Protein AF-A0A3D5MNU3-F1 (afdb_monomer_lite)

Structure (mmCIF, N/CA/C/O backbone):
data_AF-A0A3D5MNU3-F1
#
_entry.id   AF-A0A3D5MNU3-F1
#
loop_
_atom_site.group_PDB
_atom_site.id
_atom_site.type_symbol
_atom_site.label_atom_id
_atom_site.label_alt_id
_atom_site.label_comp_id
_atom_site.label_asym_id
_atom_site.label_entity_id
_atom_site.label_seq_id
_atom_site.pdbx_PDB_ins_code
_atom_site.Cartn_x
_atom_site.Cartn_y
_atom_site.Cartn_z
_atom_site.occupancy
_atom_site.B_iso_or_equiv
_atom_site.auth_seq_id
_atom_site.auth_comp_id
_atom_site.auth_asym_id
_atom_site.auth_atom_id
_atom_site.pdbx_PDB_model_num
ATOM 1 N N . MET A 1 1 ? 41.380 -30.446 -50.053 1.00 57.78 1 MET A N 1
ATOM 2 C CA . MET A 1 1 ? 40.205 -31.037 -49.363 1.00 57.78 1 MET A CA 1
ATOM 3 C C . MET A 1 1 ? 40.302 -31.024 -47.829 1.00 57.78 1 MET A C 1
ATOM 5 O O . MET A 1 1 ? 39.267 -30.912 -47.185 1.00 57.78 1 MET A O 1
ATOM 9 N N . HIS A 1 2 ? 41.496 -31.088 -47.217 1.00 60.62 2 HIS A N 1
ATOM 10 C CA . HIS A 1 2 ? 41.633 -31.048 -45.749 1.00 60.62 2 HIS A CA 1
ATOM 11 C C . HIS A 1 2 ? 41.324 -29.673 -45.129 1.00 60.62 2 HIS A C 1
ATOM 13 O O . HIS A 1 2 ? 40.562 -29.611 -44.173 1.00 60.62 2 HIS A O 1
ATOM 19 N N . ILE A 1 3 ? 41.819 -28.586 -45.735 1.00 61.69 3 ILE A N 1
ATOM 20 C CA . ILE A 1 3 ? 41.654 -27.196 -45.260 1.00 61.69 3 ILE A CA 1
ATOM 21 C C . ILE A 1 3 ? 40.173 -26.788 -45.146 1.00 61.69 3 ILE A C 1
ATOM 23 O O . ILE A 1 3 ? 39.776 -26.167 -44.166 1.00 61.69 3 ILE A O 1
ATOM 27 N N . LEU A 1 4 ? 39.332 -27.210 -46.098 1.00 61.66 4 LEU A N 1
ATOM 28 C CA . LEU A 1 4 ? 37.898 -26.893 -46.114 1.00 61.66 4 LEU A CA 1
ATOM 29 C C . LEU A 1 4 ? 37.134 -27.554 -44.947 1.00 61.66 4 LEU A C 1
ATOM 31 O O . LEU A 1 4 ? 36.217 -26.960 -44.387 1.00 61.66 4 LEU A O 1
ATOM 35 N N . LYS A 1 5 ? 37.543 -28.765 -44.533 1.00 66.81 5 LYS A N 1
ATOM 36 C CA . LYS A 1 5 ? 36.956 -29.473 -43.379 1.00 66.81 5 LYS A CA 1
ATOM 37 C C . LYS A 1 5 ? 37.357 -28.825 -42.051 1.00 66.81 5 LYS A C 1
ATOM 39 O O . LYS A 1 5 ? 36.547 -28.784 -41.129 1.00 66.81 5 LYS A O 1
ATOM 44 N N . THR A 1 6 ? 38.585 -28.321 -41.946 1.00 69.81 6 THR A N 1
ATOM 45 C CA . THR A 1 6 ? 39.067 -27.610 -40.753 1.00 69.81 6 THR A CA 1
ATOM 46 C C . THR A 1 6 ? 38.391 -26.249 -40.611 1.00 69.81 6 THR A C 1
ATOM 48 O O . THR A 1 6 ? 37.954 -25.906 -39.517 1.00 69.81 6 THR A O 1
ATOM 51 N N . LEU A 1 7 ? 38.215 -25.524 -41.723 1.00 71.75 7 LEU A N 1
ATOM 52 C CA . LEU A 1 7 ? 37.491 -24.251 -41.760 1.00 71.75 7 LEU A CA 1
ATOM 53 C C . LEU A 1 7 ? 36.018 -24.424 -41.351 1.00 71.75 7 LEU A C 1
ATOM 55 O O . LEU A 1 7 ? 35.508 -23.642 -40.557 1.00 71.75 7 LEU A O 1
ATOM 59 N N . GLY A 1 8 ? 35.361 -25.495 -41.815 1.00 72.62 8 GLY A N 1
ATOM 60 C CA . GLY A 1 8 ? 33.988 -25.828 -41.419 1.00 72.62 8 GLY A CA 1
ATOM 61 C C . GLY A 1 8 ? 33.841 -26.141 -39.925 1.00 72.62 8 GLY A C 1
ATOM 62 O O . GLY A 1 8 ? 32.912 -25.656 -39.288 1.00 72.62 8 GLY A O 1
ATOM 63 N N . LYS A 1 9 ? 34.781 -26.889 -39.329 1.00 77.62 9 LYS A N 1
ATOM 64 C CA . LYS A 1 9 ? 34.783 -27.155 -37.876 1.00 77.62 9 LYS A CA 1
ATOM 65 C C . LYS A 1 9 ? 35.016 -25.888 -37.052 1.00 77.62 9 LYS A C 1
ATOM 67 O O . LYS A 1 9 ? 34.385 -25.719 -36.014 1.00 77.62 9 LYS A O 1
ATOM 72 N N . LEU A 1 10 ? 35.896 -25.004 -37.521 1.00 80.81 10 LEU A N 1
ATOM 73 C CA . LEU A 1 10 ? 36.182 -23.734 -36.858 1.00 80.81 10 LEU A CA 1
ATOM 74 C C . LEU A 1 10 ? 34.972 -22.791 -36.928 1.00 80.81 10 LEU A C 1
ATOM 76 O O . LEU A 1 10 ? 34.603 -22.206 -35.916 1.00 80.81 10 LEU A O 1
ATOM 80 N N . LEU A 1 11 ? 34.290 -22.733 -38.077 1.00 84.94 11 LEU A N 1
ATOM 81 C CA . LEU A 1 11 ? 33.048 -21.976 -38.245 1.00 84.94 11 LEU A CA 1
ATOM 82 C C . LEU A 1 11 ? 31.933 -22.486 -37.319 1.00 84.94 11 LEU A C 1
ATOM 84 O O . LEU A 1 11 ? 31.294 -21.688 -36.640 1.00 84.94 11 LEU A O 1
ATOM 88 N N . VAL A 1 12 ? 31.732 -23.806 -37.234 1.00 84.94 12 VAL A N 1
ATOM 89 C CA . VAL A 1 12 ? 30.750 -24.409 -36.313 1.00 84.94 12 VAL A CA 1
ATOM 90 C C . VAL A 1 12 ? 31.099 -24.105 -34.853 1.00 84.94 12 VAL A C 1
ATOM 92 O O . VAL A 1 12 ? 30.208 -23.769 -34.078 1.00 84.94 12 VAL A O 1
ATOM 95 N N . GLY A 1 13 ? 32.382 -24.161 -34.481 1.00 85.88 13 GLY A N 1
ATOM 96 C CA . GLY A 1 13 ? 32.844 -23.799 -33.138 1.00 85.88 13 GLY A CA 1
ATOM 97 C C . GLY A 1 13 ? 32.583 -22.331 -32.786 1.00 85.88 13 GLY A C 1
ATOM 98 O O . GLY A 1 13 ? 32.102 -22.043 -31.693 1.00 85.88 13 GLY A O 1
ATOM 99 N N . VAL A 1 14 ? 32.828 -21.410 -33.724 1.00 89.19 14 VAL A N 1
ATOM 100 C CA . VAL A 1 14 ? 32.538 -19.975 -33.548 1.00 89.19 14 VAL A CA 1
ATOM 101 C C . VAL A 1 14 ? 31.035 -19.729 -33.412 1.00 89.19 14 VAL A C 1
ATOM 103 O O . VAL A 1 14 ? 30.620 -19.014 -32.504 1.00 89.19 14 VAL A O 1
ATOM 106 N N . ILE A 1 15 ? 30.210 -20.352 -34.260 1.00 90.38 15 ILE A N 1
ATOM 107 C CA . ILE A 1 15 ? 28.746 -20.234 -34.178 1.00 90.38 15 ILE A CA 1
ATOM 108 C C . ILE A 1 15 ? 28.240 -20.773 -32.835 1.00 90.38 15 ILE A C 1
ATOM 110 O O . ILE A 1 15 ? 27.453 -20.104 -32.172 1.00 90.38 15 ILE A O 1
ATOM 114 N N . ALA A 1 16 ? 28.719 -21.940 -32.395 1.00 88.69 16 ALA A N 1
ATOM 115 C CA . ALA A 1 16 ? 28.330 -22.522 -31.111 1.00 88.69 16 ALA A CA 1
ATOM 116 C C . ALA A 1 16 ? 28.713 -21.617 -29.927 1.00 88.69 16 ALA A C 1
ATOM 118 O O . ALA A 1 16 ? 27.895 -21.391 -29.037 1.00 88.69 16 ALA A O 1
ATOM 119 N N . ALA A 1 17 ? 29.923 -21.048 -29.939 1.00 89.88 17 ALA A N 1
ATOM 120 C CA . ALA A 1 17 ? 30.360 -20.097 -28.919 1.00 89.88 17 ALA A CA 1
ATOM 121 C C . ALA A 1 17 ? 29.490 -18.829 -28.903 1.00 89.88 17 ALA A C 1
ATOM 123 O O . ALA A 1 17 ? 29.121 -18.345 -27.833 1.00 89.88 17 ALA A O 1
ATOM 124 N N . LEU A 1 18 ? 29.108 -18.322 -30.080 1.00 92.62 18 LEU A N 1
ATOM 125 C CA . LEU A 1 18 ? 28.256 -17.143 -30.204 1.00 92.62 18 LEU A CA 1
ATOM 126 C C . LEU A 1 18 ? 26.838 -17.413 -29.683 1.00 92.62 18 LEU A C 1
ATOM 128 O O . LEU A 1 18 ? 26.310 -16.619 -28.910 1.00 92.62 18 LEU A O 1
ATOM 132 N N . VAL A 1 19 ? 26.252 -18.564 -30.023 1.00 92.00 19 VAL A N 1
ATOM 133 C CA . VAL A 1 19 ? 24.940 -18.990 -29.508 1.00 92.00 19 VAL A CA 1
ATOM 134 C C . VAL A 1 19 ? 24.960 -19.126 -27.983 1.00 92.00 19 VAL A C 1
ATOM 136 O O . VAL A 1 19 ? 24.037 -18.651 -27.318 1.00 92.00 19 VAL A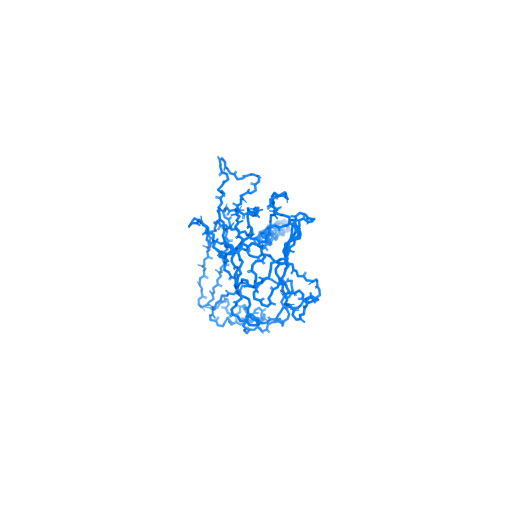 O 1
ATOM 139 N N . LEU A 1 20 ? 26.013 -19.717 -27.410 1.00 91.94 20 LEU A N 1
ATOM 140 C CA . LEU A 1 20 ? 26.169 -19.830 -25.956 1.00 91.94 20 LEU A CA 1
ATOM 141 C C . LEU A 1 20 ? 26.280 -18.458 -25.281 1.00 91.94 20 LEU A C 1
ATOM 143 O O . LEU A 1 20 ? 25.615 -18.226 -24.273 1.00 91.94 20 LEU A O 1
ATOM 147 N N . ALA A 1 21 ? 27.064 -17.538 -25.847 1.00 90.75 21 ALA A N 1
ATOM 148 C CA . ALA A 1 21 ? 27.219 -16.188 -25.311 1.00 90.75 21 ALA A CA 1
ATOM 149 C C . ALA A 1 21 ? 25.899 -15.396 -25.346 1.00 90.75 21 ALA A C 1
ATOM 151 O O . ALA A 1 21 ? 25.515 -14.794 -24.343 1.00 90.75 21 ALA A O 1
ATOM 152 N N . VAL A 1 22 ? 25.169 -15.446 -26.466 1.00 90.81 22 VAL A N 1
ATOM 153 C CA . VAL A 1 22 ? 23.846 -14.810 -26.603 1.00 90.81 22 VAL A CA 1
ATOM 154 C C . VAL A 1 22 ? 22.850 -15.408 -25.607 1.00 90.81 22 VAL A C 1
ATOM 156 O O . VAL A 1 22 ? 22.123 -14.667 -24.947 1.00 90.81 22 VAL A O 1
ATOM 159 N N . SER A 1 23 ? 22.849 -16.733 -25.447 1.00 88.38 23 SER A N 1
ATOM 160 C CA . SER A 1 23 ? 21.966 -17.426 -24.500 1.00 88.38 23 SER A CA 1
ATOM 161 C C . SER A 1 23 ? 22.273 -17.041 -23.051 1.00 88.38 23 SER A C 1
ATOM 163 O O . SER A 1 23 ? 21.359 -16.729 -22.293 1.00 88.38 23 SER A O 1
ATOM 165 N N . ALA A 1 24 ? 23.553 -16.992 -22.670 1.00 89.44 24 ALA A N 1
ATOM 166 C CA . ALA A 1 24 ? 23.973 -16.564 -21.337 1.00 89.44 24 ALA A CA 1
ATOM 167 C C . ALA A 1 24 ? 23.558 -15.113 -21.048 1.00 89.44 24 ALA A C 1
ATOM 169 O O . ALA A 1 24 ? 23.044 -14.819 -19.969 1.00 89.44 24 ALA A O 1
ATOM 170 N N . LEU A 1 25 ? 23.712 -14.217 -22.028 1.00 88.06 25 LEU A N 1
ATOM 171 C CA . LEU A 1 25 ? 23.283 -12.825 -21.907 1.00 88.06 25 LEU A CA 1
ATOM 172 C C . LEU A 1 25 ? 21.757 -12.708 -21.763 1.00 88.06 25 LEU A C 1
ATOM 174 O O . LEU A 1 25 ? 21.274 -11.920 -20.950 1.00 88.06 25 LEU A O 1
ATOM 178 N N . ALA A 1 26 ? 20.997 -13.509 -22.514 1.00 83.62 26 ALA A N 1
ATOM 179 C CA . ALA A 1 26 ? 19.540 -13.555 -22.421 1.00 83.62 26 ALA A CA 1
ATOM 180 C C . ALA A 1 26 ? 19.071 -14.050 -21.042 1.00 83.62 26 ALA A C 1
ATOM 182 O O . ALA A 1 26 ? 18.193 -13.432 -20.443 1.00 83.62 26 ALA A O 1
ATOM 183 N N . VAL A 1 27 ? 19.696 -15.103 -20.502 1.00 86.12 27 VAL A N 1
ATOM 184 C CA . VAL A 1 27 ? 19.413 -15.616 -19.149 1.00 86.12 27 VAL A CA 1
ATOM 185 C C . VAL A 1 27 ? 19.757 -14.578 -18.081 1.00 86.12 27 VAL A C 1
ATOM 187 O O . VAL A 1 27 ? 18.956 -14.345 -17.179 1.00 86.12 27 VAL A O 1
ATOM 190 N N . ALA A 1 28 ? 20.909 -13.911 -18.193 1.00 82.88 28 ALA A N 1
ATOM 191 C CA . ALA A 1 28 ? 21.300 -12.854 -17.263 1.00 82.88 28 ALA A CA 1
ATOM 192 C C . ALA A 1 28 ? 20.300 -11.688 -17.282 1.00 82.88 28 ALA A C 1
ATOM 194 O O . ALA A 1 28 ? 19.880 -11.212 -16.228 1.00 82.88 28 ALA A O 1
ATOM 195 N N . ARG A 1 29 ? 19.862 -11.264 -18.474 1.00 80.56 29 ARG A N 1
ATOM 196 C CA . ARG A 1 29 ? 18.853 -10.212 -18.634 1.00 80.56 29 ARG A CA 1
ATOM 197 C C . ARG A 1 29 ? 17.499 -10.621 -18.058 1.00 80.56 29 ARG A C 1
ATOM 199 O O . ARG A 1 29 ? 16.897 -9.834 -17.340 1.00 80.56 29 ARG A O 1
ATOM 206 N N . TRP A 1 30 ? 17.058 -11.852 -18.309 1.00 80.81 30 TRP A N 1
ATOM 207 C CA . TRP A 1 30 ? 15.833 -12.392 -17.720 1.00 80.81 30 TRP A CA 1
ATOM 208 C C . TRP A 1 30 ? 15.902 -12.426 -16.187 1.00 80.81 30 TRP A C 1
ATOM 210 O O . TRP A 1 30 ? 14.959 -12.010 -15.518 1.00 80.81 30 TRP A O 1
ATOM 220 N N . GLY A 1 31 ? 17.041 -12.837 -15.620 1.00 77.44 31 GLY A N 1
ATOM 221 C CA . GLY A 1 31 ? 17.270 -12.809 -14.174 1.00 77.44 31 GLY A CA 1
ATOM 222 C C . GLY A 1 31 ? 17.233 -11.395 -13.587 1.00 77.44 31 GLY A C 1
ATOM 223 O O . GLY A 1 31 ? 16.632 -11.184 -12.535 1.00 77.44 31 GLY A O 1
ATOM 224 N N . LEU A 1 32 ? 17.817 -10.414 -14.281 1.00 77.12 32 LEU A N 1
ATOM 225 C CA . LEU A 1 32 ? 17.754 -9.003 -13.886 1.00 77.12 32 LEU A CA 1
ATOM 226 C C . LEU A 1 32 ? 16.323 -8.454 -13.937 1.00 77.12 32 LEU A C 1
ATOM 228 O O . LEU A 1 32 ? 15.916 -7.758 -13.010 1.00 77.12 32 LEU A O 1
ATOM 232 N N . ASP A 1 33 ? 15.550 -8.796 -14.968 1.00 74.94 33 ASP A N 1
ATOM 233 C CA . ASP A 1 33 ? 14.151 -8.375 -15.092 1.00 74.94 33 ASP A CA 1
ATOM 234 C C . ASP A 1 33 ? 13.281 -8.986 -13.982 1.00 74.94 33 ASP A C 1
ATOM 236 O O . ASP A 1 33 ? 12.452 -8.292 -13.392 1.00 74.94 33 ASP A O 1
ATOM 240 N N . LEU A 1 34 ? 13.492 -10.263 -13.639 1.00 74.62 34 LEU A N 1
ATOM 241 C CA . LEU A 1 34 ? 12.825 -10.894 -12.496 1.00 74.62 34 LEU A CA 1
ATOM 242 C C . LEU A 1 34 ? 13.202 -10.223 -11.176 1.00 74.62 34 LEU A C 1
ATOM 244 O O . LEU A 1 34 ? 12.334 -9.955 -10.347 1.00 74.62 34 LEU A O 1
ATOM 248 N N . TYR A 1 35 ? 14.485 -9.919 -10.991 1.00 72.44 35 TYR A N 1
ATOM 249 C CA . TYR A 1 35 ? 14.964 -9.230 -9.800 1.00 72.44 35 TYR A CA 1
ATOM 250 C C . TYR A 1 35 ? 14.378 -7.818 -9.682 1.00 72.44 35 TYR A C 1
ATOM 252 O O . TYR A 1 35 ? 13.977 -7.414 -8.594 1.00 72.44 35 TYR A O 1
ATOM 260 N N . ALA A 1 36 ? 14.274 -7.082 -10.790 1.00 71.38 36 ALA A N 1
ATOM 261 C CA . ALA A 1 36 ? 13.667 -5.753 -10.823 1.00 71.38 36 ALA A CA 1
ATOM 262 C C . ALA A 1 36 ? 12.163 -5.783 -10.498 1.00 71.38 36 ALA A C 1
ATOM 264 O O . ALA A 1 36 ? 11.642 -4.829 -9.928 1.00 71.38 36 ALA A O 1
ATOM 265 N N . ARG A 1 37 ? 11.472 -6.885 -10.816 1.00 76.75 37 ARG A N 1
ATOM 266 C CA . ARG A 1 37 ? 10.040 -7.091 -10.528 1.00 76.75 37 ARG A CA 1
ATOM 267 C C . ARG A 1 37 ? 9.761 -7.695 -9.155 1.00 76.75 37 ARG A C 1
ATOM 269 O O . ARG A 1 37 ? 8.605 -7.988 -8.849 1.00 76.75 37 ARG A O 1
ATOM 276 N N . ARG A 1 38 ? 10.785 -7.924 -8.331 1.00 80.12 38 ARG A N 1
ATOM 277 C CA . ARG A 1 38 ? 10.574 -8.471 -6.991 1.00 80.12 38 ARG A CA 1
ATOM 278 C C . ARG A 1 38 ? 9.725 -7.508 -6.168 1.00 80.12 38 ARG A C 1
ATOM 280 O O . ARG A 1 38 ? 9.933 -6.295 -6.190 1.00 80.12 38 ARG A O 1
ATOM 287 N N . GLN A 1 39 ? 8.807 -8.065 -5.394 1.00 84.88 39 GLN A N 1
ATOM 288 C CA . GLN A 1 39 ? 8.061 -7.288 -4.422 1.00 84.88 39 GLN A CA 1
ATOM 289 C C . GLN A 1 39 ? 9.022 -6.721 -3.370 1.00 84.88 39 GLN A C 1
ATOM 291 O O . GLN A 1 39 ? 9.854 -7.447 -2.818 1.00 84.88 39 GLN A O 1
ATOM 296 N N . VAL A 1 40 ? 8.907 -5.423 -3.089 1.00 90.50 40 VAL A N 1
ATOM 297 C CA . VAL A 1 40 ? 9.592 -4.818 -1.945 1.00 90.50 40 VAL A CA 1
ATOM 298 C C . VAL A 1 40 ? 8.935 -5.354 -0.681 1.00 90.50 40 VAL A C 1
ATOM 300 O O . VAL A 1 40 ? 7.726 -5.242 -0.507 1.00 90.50 40 VAL A O 1
ATOM 303 N N . SER A 1 41 ? 9.731 -5.971 0.186 1.00 90.25 41 SER A N 1
ATOM 304 C CA . SER A 1 41 ? 9.236 -6.552 1.425 1.00 90.25 41 SER A CA 1
ATOM 305 C C . SER A 1 41 ? 10.268 -6.408 2.531 1.00 90.25 41 SER A C 1
ATOM 307 O O . SER A 1 41 ? 11.462 -6.599 2.301 1.00 90.25 41 SER A O 1
ATOM 309 N N . GLY A 1 42 ? 9.790 -6.096 3.729 1.00 94.06 42 GLY A N 1
ATOM 310 C CA . GLY A 1 42 ? 10.580 -6.064 4.951 1.00 94.06 42 GLY A CA 1
ATOM 311 C C . GLY A 1 42 ? 9.753 -6.523 6.145 1.00 94.06 42 GLY A C 1
ATOM 312 O O . GLY A 1 42 ? 8.677 -7.109 5.992 1.00 94.06 42 GLY A O 1
ATOM 313 N N . THR A 1 43 ? 10.282 -6.281 7.336 1.00 95.75 43 THR A N 1
ATOM 314 C CA . THR A 1 43 ? 9.663 -6.669 8.609 1.00 95.75 43 THR A CA 1
ATOM 315 C C . THR A 1 43 ? 8.817 -5.534 9.165 1.00 95.75 43 THR A C 1
ATOM 317 O O . THR A 1 43 ? 9.178 -4.368 8.991 1.00 95.75 43 THR A O 1
ATOM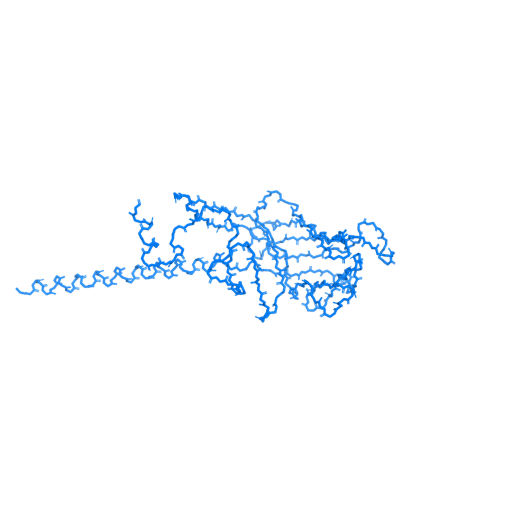 320 N N . LEU A 1 44 ? 7.735 -5.886 9.853 1.00 97.19 44 LEU A N 1
ATOM 321 C CA . LEU A 1 44 ? 6.996 -4.974 10.717 1.00 97.19 44 LEU A CA 1
ATOM 322 C C . LEU A 1 44 ? 7.511 -5.123 12.150 1.00 97.19 44 LEU A C 1
ATOM 324 O O . LEU A 1 44 ? 7.717 -6.241 12.618 1.00 97.19 44 LEU A O 1
ATOM 328 N N . THR A 1 45 ? 7.741 -4.009 12.835 1.00 96.38 45 THR A N 1
ATOM 329 C CA . THR A 1 45 ? 8.092 -3.992 14.256 1.00 96.38 45 THR A CA 1
ATOM 330 C C . THR A 1 45 ? 7.283 -2.934 14.998 1.00 96.38 45 THR A C 1
ATOM 332 O O . THR A 1 45 ? 6.853 -1.931 14.435 1.00 96.38 45 THR A O 1
ATOM 335 N N . PHE A 1 46 ? 7.044 -3.167 16.278 1.00 96.56 46 PHE A N 1
ATOM 336 C CA . PHE A 1 46 ? 6.322 -2.266 17.170 1.00 96.56 46 PHE A CA 1
ATOM 337 C C . PHE A 1 46 ? 6.653 -2.661 18.612 1.00 96.56 46 PHE A C 1
ATOM 339 O O . PHE A 1 46 ? 7.259 -3.708 18.840 1.00 96.56 46 PHE A O 1
ATOM 346 N N . GLU A 1 47 ? 6.273 -1.826 19.575 1.00 95.25 47 GLU A N 1
ATOM 347 C CA . GLU A 1 47 ? 6.391 -2.141 21.001 1.00 95.25 47 GLU A CA 1
ATOM 348 C C . GLU A 1 47 ? 5.052 -2.712 21.503 1.00 95.25 47 GLU A C 1
ATOM 350 O O . GLU A 1 47 ? 4.093 -1.943 21.615 1.00 95.25 47 GLU A O 1
ATOM 355 N N . PRO A 1 48 ? 4.941 -4.022 21.812 1.00 91.00 48 PRO A N 1
ATOM 356 C CA . PRO A 1 48 ? 3.656 -4.636 22.163 1.00 91.00 48 PRO A CA 1
ATOM 357 C C . PRO A 1 48 ? 2.995 -4.009 23.389 1.00 91.00 48 PRO A C 1
ATOM 359 O O . PRO A 1 48 ? 1.785 -3.816 23.416 1.00 91.00 48 PRO A O 1
ATOM 362 N N . ALA A 1 49 ? 3.790 -3.600 24.382 1.00 91.06 49 ALA A N 1
ATOM 363 C CA . ALA A 1 49 ? 3.264 -2.931 25.569 1.00 91.06 49 ALA A CA 1
ATOM 364 C C . ALA A 1 49 ? 2.651 -1.549 25.264 1.00 91.06 49 ALA A C 1
ATOM 366 O O . ALA A 1 49 ? 1.797 -1.081 26.016 1.00 91.06 49 ALA A O 1
ATOM 367 N N . ALA A 1 50 ? 3.088 -0.890 24.187 1.00 91.69 50 ALA A N 1
ATOM 368 C CA . ALA A 1 50 ? 2.585 0.416 23.765 1.00 91.69 50 ALA A CA 1
ATOM 369 C C . ALA A 1 50 ? 1.440 0.318 22.744 1.00 91.69 50 ALA A C 1
ATOM 371 O O . ALA A 1 50 ? 0.667 1.265 22.603 1.00 91.69 50 ALA A O 1
ATOM 372 N N . LEU A 1 51 ? 1.340 -0.805 22.028 1.00 94.69 51 LEU A N 1
ATOM 373 C CA . LEU A 1 51 ? 0.376 -1.043 20.954 1.00 94.69 51 LEU A CA 1
ATOM 374 C C . LEU A 1 51 ? -0.324 -2.399 21.144 1.00 94.69 51 LEU A C 1
ATOM 376 O O . LEU A 1 51 ? -0.113 -3.309 20.339 1.00 94.69 51 LEU A O 1
ATOM 380 N N . PRO A 1 52 ? -1.144 -2.544 22.201 1.00 94.88 52 PRO A N 1
ATOM 381 C CA . PRO A 1 52 ? -1.921 -3.758 22.416 1.00 94.88 52 PRO A CA 1
ATOM 382 C C . PRO A 1 52 ? -2.988 -3.927 21.328 1.00 94.88 52 PRO A C 1
ATOM 384 O O . PRO A 1 52 ? -3.463 -2.940 20.759 1.00 94.88 52 PRO A O 1
ATOM 387 N N . ALA A 1 53 ? -3.409 -5.170 21.078 1.00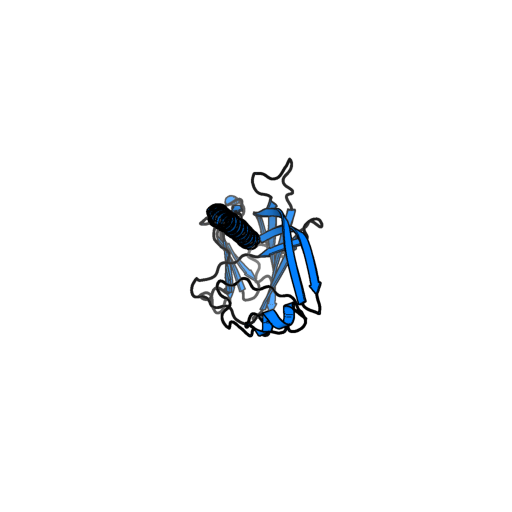 96.38 53 ALA A N 1
ATOM 388 C CA . ALA A 1 53 ? -4.512 -5.462 20.165 1.00 96.38 53 ALA A CA 1
ATOM 389 C C . ALA A 1 53 ? -5.775 -4.655 20.521 1.00 96.38 53 ALA A C 1
ATOM 391 O O . ALA A 1 53 ? -6.173 -4.578 21.688 1.00 96.38 53 ALA A O 1
ATOM 392 N N . THR A 1 54 ? -6.395 -4.016 19.528 1.00 96.00 54 THR A N 1
ATOM 393 C CA . THR A 1 54 ? -7.564 -3.140 19.703 1.00 96.00 54 THR A CA 1
ATOM 394 C C . THR A 1 54 ? -8.294 -2.934 18.374 1.00 96.00 54 THR A C 1
ATOM 396 O O . THR A 1 54 ? -7.678 -2.841 17.312 1.00 96.00 54 THR A O 1
ATOM 399 N N . ASP A 1 55 ? -9.619 -2.806 18.454 1.00 95.94 55 ASP A N 1
ATOM 400 C CA . ASP A 1 55 ? -10.468 -2.376 17.346 1.00 95.94 55 ASP A CA 1
ATOM 401 C C . ASP A 1 55 ? -10.710 -0.863 17.397 1.00 95.94 55 ASP A C 1
ATOM 403 O O . ASP A 1 55 ? -11.093 -0.303 18.427 1.00 95.94 55 ASP A O 1
ATOM 407 N N . TYR A 1 56 ? -10.532 -0.207 16.254 1.00 95.00 56 TYR A N 1
ATOM 408 C CA . TYR A 1 56 ? -10.793 1.212 16.054 1.00 95.00 56 TYR A CA 1
ATOM 409 C C . TYR A 1 56 ? -12.009 1.380 15.140 1.00 95.00 56 TYR A C 1
ATOM 411 O O . TYR A 1 56 ? -11.970 1.009 13.965 1.00 95.00 56 TYR A O 1
ATOM 419 N N . GLN A 1 57 ? -13.088 1.956 15.673 1.00 94.88 57 GLN A N 1
ATOM 420 C CA . GLN A 1 57 ? -14.268 2.306 14.882 1.00 94.88 57 GLN A CA 1
ATOM 421 C C . GLN A 1 57 ? -13.997 3.597 14.095 1.00 94.88 57 GLN A C 1
ATOM 423 O O . GLN A 1 57 ? -13.769 4.648 14.696 1.00 94.88 57 GLN A O 1
ATOM 428 N N . VAL A 1 58 ? -14.041 3.512 12.764 1.00 94.81 58 VAL A N 1
ATOM 429 C CA . VAL A 1 58 ? -13.846 4.634 11.836 1.00 94.81 58 VAL A CA 1
ATOM 430 C C . VAL A 1 58 ? -15.095 4.771 10.969 1.00 94.81 58 VAL A C 1
ATOM 432 O O . VAL A 1 58 ? -15.251 4.051 9.982 1.00 94.81 58 VAL A O 1
ATOM 435 N N . GLY A 1 59 ? -16.029 5.640 11.362 1.00 93.56 59 GLY A N 1
ATOM 436 C CA . GLY A 1 59 ? -17.374 5.668 10.770 1.00 93.56 59 GLY A CA 1
ATOM 437 C C . GLY A 1 59 ? -18.044 4.276 10.813 1.00 93.56 59 GLY A C 1
ATOM 438 O O . GLY A 1 59 ? -18.125 3.693 11.897 1.00 93.56 59 GLY A O 1
ATOM 439 N N . PRO A 1 60 ? -18.509 3.710 9.681 1.00 95.06 60 PRO A N 1
ATOM 440 C CA . PRO A 1 60 ? -19.084 2.358 9.590 1.00 95.06 60 PRO A CA 1
ATOM 441 C C . PRO A 1 60 ? -18.029 1.253 9.368 1.00 95.06 60 PRO A C 1
ATOM 443 O O . PRO A 1 60 ? -18.373 0.106 9.083 1.00 95.06 60 PRO A O 1
ATOM 446 N N . PHE A 1 61 ? -16.738 1.581 9.442 1.00 97.38 61 PHE A N 1
ATOM 447 C CA . PHE A 1 61 ? -15.640 0.636 9.260 1.00 97.38 61 PHE A CA 1
ATOM 448 C C . PHE A 1 61 ? -14.996 0.297 10.600 1.00 97.38 61 PHE A C 1
ATOM 450 O O . PHE A 1 61 ? -14.910 1.129 11.503 1.00 97.38 61 PHE A O 1
ATOM 457 N N . ILE A 1 62 ? -14.494 -0.929 10.710 1.00 97.19 62 ILE A N 1
ATOM 458 C CA . ILE A 1 62 ? -13.714 -1.385 11.859 1.00 97.19 62 ILE A CA 1
ATOM 459 C C . ILE A 1 62 ? -12.300 -1.656 11.367 1.00 97.19 62 ILE A C 1
ATOM 461 O O . ILE A 1 62 ? -12.101 -2.502 10.490 1.00 97.19 62 ILE A O 1
ATOM 465 N N . 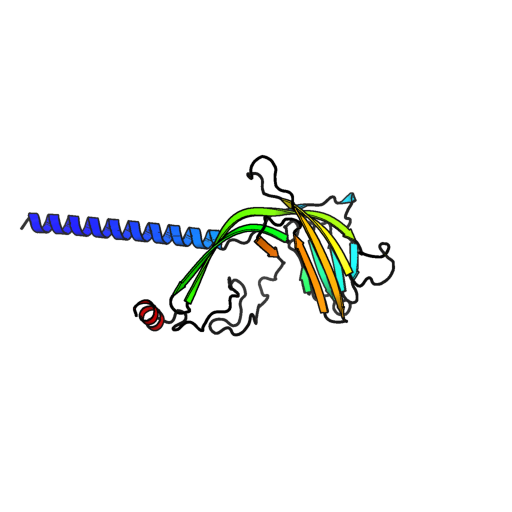VAL A 1 63 ? -11.330 -0.939 11.931 1.00 97.69 63 VAL A N 1
ATOM 466 C CA . VAL A 1 63 ? -9.900 -1.181 11.730 1.00 97.69 63 VAL A CA 1
ATOM 467 C C . VAL A 1 63 ? -9.375 -1.928 12.952 1.00 97.69 63 VAL A C 1
ATOM 469 O O . VAL A 1 63 ? -9.241 -1.349 14.024 1.00 97.69 63 VAL A O 1
ATOM 472 N N . THR A 1 64 ? -9.080 -3.213 12.801 1.00 98.12 64 THR A N 1
ATOM 473 C CA . THR A 1 64 ? -8.465 -4.040 13.844 1.00 98.12 64 THR A CA 1
ATOM 474 C C . THR A 1 64 ? -6.949 -3.927 13.755 1.00 98.12 64 THR A C 1
ATOM 476 O O . THR A 1 64 ? -6.386 -4.179 12.686 1.00 98.12 64 THR A O 1
ATOM 479 N N . TRP A 1 65 ? -6.298 -3.611 14.873 1.00 98.06 65 TRP A N 1
ATOM 480 C CA . TRP A 1 65 ? -4.885 -3.899 15.116 1.00 98.06 65 TRP A CA 1
ATOM 481 C C . TRP A 1 65 ? -4.773 -5.112 16.037 1.00 98.06 65 TRP A C 1
ATOM 483 O O . TRP A 1 65 ? -5.452 -5.180 17.060 1.00 98.06 65 TRP A O 1
ATOM 493 N N . ASP A 1 66 ? -3.898 -6.043 15.687 1.00 97.50 66 ASP A N 1
ATOM 494 C CA . ASP A 1 66 ? -3.597 -7.231 16.480 1.00 97.50 66 ASP A CA 1
ATOM 495 C C . ASP A 1 66 ? -2.077 -7.353 16.615 1.00 97.50 66 ASP A C 1
ATOM 497 O O . ASP A 1 66 ? -1.350 -7.129 15.645 1.00 97.50 66 ASP A O 1
ATOM 501 N N . ASP A 1 67 ? -1.599 -7.654 17.821 1.00 95.69 67 ASP A N 1
ATOM 502 C CA . ASP A 1 67 ? -0.179 -7.751 18.167 1.00 95.69 67 ASP A CA 1
ATOM 503 C C . ASP A 1 67 ? 0.385 -9.184 18.059 1.00 95.69 67 ASP A C 1
ATOM 505 O O . ASP A 1 67 ? 1.581 -9.410 18.278 1.00 95.69 67 ASP A O 1
ATOM 509 N N . GLY A 1 68 ? -0.440 -10.157 17.664 1.00 94.38 68 GLY A N 1
ATOM 510 C CA . GLY A 1 68 ? -0.044 -11.529 17.368 1.00 94.38 68 GLY A CA 1
ATOM 511 C C . GLY A 1 68 ? 0.725 -11.668 16.050 1.00 94.38 68 GLY A C 1
ATOM 512 O O . GLY A 1 68 ? 0.658 -10.818 15.163 1.00 94.38 68 GLY A O 1
ATOM 513 N N . ASP A 1 69 ? 1.493 -12.754 15.914 1.00 94.38 69 ASP A N 1
ATOM 514 C CA . ASP A 1 69 ? 2.215 -13.129 14.682 1.00 94.38 69 ASP A CA 1
ATOM 515 C C . ASP A 1 69 ? 3.095 -12.015 14.066 1.00 94.38 69 ASP A C 1
ATOM 517 O O . ASP A 1 69 ? 3.316 -11.958 12.855 1.00 94.38 69 ASP A O 1
ATOM 521 N N . GLY A 1 70 ? 3.637 -11.127 14.909 1.00 94.81 70 GLY A N 1
ATOM 522 C CA . GLY A 1 70 ? 4.468 -9.997 14.480 1.00 94.81 70 GLY A CA 1
ATOM 523 C C . GLY A 1 70 ? 3.679 -8.747 14.077 1.00 94.81 70 GLY A C 1
ATOM 524 O O . GLY A 1 70 ? 4.266 -7.815 13.526 1.00 94.81 70 GLY A O 1
ATOM 525 N N . GLY A 1 71 ? 2.384 -8.704 14.384 1.00 96.88 71 GLY A N 1
ATOM 526 C CA . GLY A 1 71 ? 1.508 -7.559 14.186 1.00 96.88 71 GLY A CA 1
ATOM 527 C C . GLY A 1 71 ? 0.821 -7.561 12.824 1.00 96.88 71 GLY A C 1
ATOM 528 O O . GLY A 1 71 ? 1.447 -7.870 11.802 1.00 96.88 71 GLY A O 1
ATOM 529 N N . TRP A 1 72 ? -0.460 -7.197 12.791 1.00 97.75 72 TRP A N 1
ATOM 530 C CA . TRP A 1 72 ? -1.216 -7.028 11.549 1.00 97.75 72 TRP A CA 1
ATOM 531 C C . TRP A 1 72 ? -2.418 -6.091 11.700 1.00 97.75 72 TRP A C 1
ATOM 533 O O . TRP A 1 72 ? -2.938 -5.860 12.789 1.00 97.75 72 TRP A O 1
ATOM 543 N N . LEU A 1 73 ? -2.858 -5.548 10.562 1.00 98.00 73 LEU A N 1
ATOM 544 C CA . LEU A 1 73 ? -4.067 -4.744 10.432 1.00 98.00 73 LEU A CA 1
ATOM 545 C C . LEU A 1 73 ? -5.102 -5.466 9.574 1.00 98.00 73 LEU A C 1
ATOM 547 O O . LEU A 1 73 ? -4.763 -6.129 8.590 1.00 98.00 73 LEU A O 1
ATOM 551 N N . ARG A 1 74 ? -6.376 -5.266 9.902 1.00 98.19 74 ARG A N 1
ATOM 552 C CA . ARG A 1 74 ? -7.517 -5.722 9.102 1.00 98.19 74 ARG A CA 1
ATOM 553 C C . ARG A 1 74 ? -8.616 -4.680 9.121 1.00 98.19 74 ARG A C 1
ATOM 555 O O . ARG A 1 74 ? -8.888 -4.087 10.156 1.00 98.19 74 ARG A O 1
ATOM 562 N N . ILE A 1 75 ? -9.276 -4.508 7.986 1.00 98.44 75 ILE A N 1
ATOM 563 C CA . ILE A 1 75 ? -10.392 -3.587 7.815 1.00 98.44 75 ILE A CA 1
ATOM 564 C C . ILE A 1 75 ? -11.609 -4.367 7.333 1.00 98.44 75 ILE A C 1
ATOM 566 O O . ILE A 1 75 ? -11.537 -5.120 6.355 1.00 98.44 75 ILE A O 1
ATOM 570 N N . VAL A 1 76 ? -12.732 -4.163 8.015 1.00 98.38 76 VAL A N 1
ATOM 571 C CA . VAL A 1 76 ? -14.049 -4.707 7.659 1.00 98.38 76 VAL A CA 1
ATOM 572 C C . VAL A 1 76 ? -15.103 -3.603 7.716 1.00 98.38 76 VAL A C 1
ATOM 574 O O . VAL A 1 76 ? -14.890 -2.555 8.325 1.00 98.38 76 VAL A O 1
ATOM 577 N N . HIS A 1 77 ? -16.253 -3.851 7.097 1.00 97.69 77 HIS A N 1
ATOM 578 C CA . HIS A 1 77 ? -17.440 -3.017 7.278 1.00 97.69 77 HIS A CA 1
ATOM 579 C C . HIS A 1 77 ? -18.271 -3.534 8.461 1.00 97.69 77 HIS A C 1
ATOM 581 O O . HIS A 1 77 ? -18.426 -4.750 8.601 1.00 97.69 77 HIS A O 1
ATOM 587 N N . SER A 1 78 ? -18.846 -2.648 9.278 1.00 95.62 78 SER A N 1
ATOM 588 C CA . SER A 1 78 ? -19.648 -3.015 10.456 1.00 95.62 78 SER A CA 1
ATOM 589 C C . SER A 1 78 ? -20.869 -3.877 10.106 1.00 95.62 78 SER A C 1
ATOM 591 O O . SER A 1 78 ? -21.178 -4.808 10.844 1.00 95.62 78 SER A O 1
ATOM 593 N N . ASP A 1 79 ? -21.504 -3.646 8.952 1.00 96.75 79 ASP A N 1
ATOM 594 C CA . ASP A 1 79 ? -22.648 -4.459 8.490 1.00 96.75 79 ASP A CA 1
ATOM 595 C C . ASP A 1 79 ? -22.249 -5.826 7.911 1.00 96.75 79 ASP A C 1
ATOM 597 O O . ASP A 1 79 ? -23.092 -6.702 7.713 1.00 96.75 79 ASP A O 1
ATOM 601 N N . ALA A 1 80 ? -20.965 -6.028 7.610 1.00 96.38 80 ALA A N 1
ATOM 602 C CA . ALA A 1 80 ? -20.456 -7.261 7.018 1.00 96.38 80 ALA A CA 1
ATOM 603 C C . ALA A 1 80 ? -19.098 -7.651 7.630 1.00 96.38 80 ALA A C 1
ATOM 605 O O . ALA A 1 80 ? -18.107 -7.761 6.903 1.00 96.38 80 ALA A O 1
ATOM 606 N N . PRO A 1 81 ? -19.030 -7.917 8.949 1.00 93.88 81 PRO A N 1
ATOM 607 C CA . PRO A 1 81 ? -17.765 -8.134 9.655 1.00 93.88 81 PRO A CA 1
ATOM 608 C C . PRO A 1 81 ? -17.020 -9.395 9.191 1.00 93.88 81 PRO A C 1
ATOM 610 O O . PRO A 1 81 ? -15.812 -9.505 9.369 1.00 93.88 81 PRO A O 1
ATOM 613 N N . GLY A 1 82 ? -17.719 -10.348 8.561 1.00 94.50 82 GLY A N 1
ATOM 614 C CA . GLY A 1 82 ? -17.105 -11.529 7.947 1.00 94.50 82 GLY A CA 1
ATOM 615 C C . GLY A 1 82 ? -16.422 -11.265 6.598 1.00 94.50 82 GLY A C 1
ATOM 616 O O . GLY A 1 82 ? -15.737 -12.148 6.088 1.00 94.50 82 GLY A O 1
ATOM 617 N N . LYS A 1 83 ? -16.602 -10.079 5.999 1.00 95.06 83 LYS A N 1
ATOM 618 C CA . LYS A 1 83 ? -15.998 -9.702 4.717 1.00 95.06 83 LYS A CA 1
ATOM 619 C C . LYS A 1 83 ? -14.811 -8.772 4.956 1.00 95.06 83 LYS A C 1
ATOM 621 O O . LYS A 1 83 ? -14.980 -7.582 5.214 1.00 95.06 83 LYS A O 1
ATOM 626 N N . VAL A 1 84 ? -13.607 -9.317 4.811 1.00 96.62 84 VAL A N 1
ATOM 627 C CA . VAL A 1 84 ? -12.366 -8.534 4.841 1.00 96.62 84 VAL A CA 1
ATOM 628 C C . VAL A 1 84 ? -12.295 -7.648 3.602 1.00 96.62 84 VAL A C 1
ATOM 630 O O . VAL A 1 84 ? -12.358 -8.144 2.480 1.00 96.62 84 VAL A O 1
ATOM 633 N N . LEU A 1 85 ? -12.187 -6.336 3.812 1.00 96.38 85 LEU A N 1
ATOM 634 C CA . LEU A 1 85 ? -12.007 -5.358 2.737 1.00 96.38 85 LEU A CA 1
ATOM 635 C C . LEU A 1 85 ? -10.526 -5.136 2.430 1.00 96.38 85 LEU A C 1
ATOM 637 O O . LEU A 1 85 ? -10.151 -4.950 1.276 1.00 96.38 85 LEU A O 1
ATOM 641 N N . TRP A 1 86 ? -9.690 -5.150 3.467 1.00 97.50 86 TRP A N 1
ATOM 642 C CA . TRP A 1 86 ? -8.247 -4.979 3.361 1.00 97.50 86 TRP A CA 1
ATOM 643 C C . TRP A 1 86 ? -7.563 -5.598 4.579 1.00 97.50 86 TRP A C 1
ATOM 645 O O . TRP A 1 86 ? -8.096 -5.535 5.687 1.00 97.50 86 TRP A O 1
ATOM 655 N N . ALA A 1 87 ? -6.387 -6.191 4.395 1.00 97.94 87 ALA A N 1
ATOM 656 C CA . ALA A 1 87 ? -5.573 -6.697 5.494 1.00 97.94 87 ALA A CA 1
ATOM 657 C C . ALA A 1 87 ? -4.087 -6.660 5.140 1.00 97.94 87 ALA A C 1
ATOM 659 O O . ALA A 1 87 ? -3.714 -6.731 3.967 1.00 97.94 87 ALA A O 1
ATOM 660 N N . THR A 1 88 ? -3.230 -6.591 6.152 1.00 97.88 88 THR A N 1
ATOM 661 C CA . THR A 1 88 ? -1.779 -6.729 5.985 1.00 97.88 88 THR A CA 1
ATOM 662 C C . THR A 1 88 ? -1.348 -8.181 6.151 1.00 97.88 88 THR A C 1
ATOM 664 O O . THR A 1 88 ? -2.090 -9.026 6.645 1.00 97.88 88 THR A O 1
ATOM 667 N N . LEU A 1 89 ? -0.115 -8.482 5.745 1.00 97.06 89 LEU A N 1
ATOM 668 C CA . LEU A 1 89 ? 0.519 -9.763 6.050 1.00 97.06 89 LEU A CA 1
ATOM 669 C C . LEU A 1 89 ? 1.097 -9.719 7.481 1.00 97.06 89 LEU A C 1
ATOM 671 O O . LEU A 1 89 ? 1.832 -8.773 7.774 1.00 97.06 89 LEU A O 1
ATOM 675 N N . PRO A 1 90 ? 0.830 -10.716 8.347 1.00 97.38 90 PRO A N 1
ATOM 676 C CA . PRO A 1 90 ? 1.380 -10.756 9.704 1.00 97.38 90 PRO A CA 1
ATOM 677 C C . PRO A 1 90 ? 2.907 -10.659 9.744 1.00 97.38 90 PRO A C 1
ATOM 679 O O . PRO A 1 90 ? 3.602 -11.345 8.987 1.00 97.38 90 PRO A O 1
ATOM 682 N N . GLY A 1 91 ? 3.435 -9.761 10.581 1.00 97.25 91 GLY A N 1
ATOM 683 C CA . GLY A 1 91 ? 4.878 -9.577 10.777 1.00 97.25 91 GLY A CA 1
ATOM 684 C C . GLY A 1 91 ? 5.622 -8.939 9.602 1.00 97.25 91 GLY A C 1
ATOM 685 O O . GLY A 1 91 ? 6.853 -8.808 9.631 1.00 97.25 91 GLY A O 1
ATOM 686 N N . ARG A 1 92 ? 4.914 -8.541 8.540 1.00 97.19 92 ARG A N 1
ATOM 687 C CA . ARG A 1 92 ? 5.514 -7.971 7.330 1.00 97.19 92 ARG A CA 1
ATOM 688 C C . ARG A 1 92 ? 5.155 -6.507 7.195 1.00 97.19 92 ARG A C 1
ATOM 690 O O . ARG A 1 92 ? 4.024 -6.095 7.425 1.00 97.19 92 ARG A O 1
ATOM 697 N N . SER A 1 93 ? 6.140 -5.740 6.747 1.00 97.00 93 SER A N 1
ATOM 698 C CA . SER A 1 93 ? 5.915 -4.360 6.350 1.00 97.00 93 SER A CA 1
ATOM 699 C C . SER A 1 93 ? 4.871 -4.299 5.230 1.00 97.00 93 SER A C 1
ATOM 701 O O . SER A 1 93 ? 4.945 -5.056 4.254 1.00 97.00 93 SER A O 1
ATOM 703 N N . PHE A 1 94 ? 3.913 -3.392 5.381 1.00 97.44 94 PHE A N 1
ATOM 704 C CA . PHE A 1 94 ? 2.892 -3.075 4.387 1.00 97.44 94 PHE A CA 1
ATOM 705 C C . PHE A 1 94 ? 3.139 -1.721 3.715 1.00 97.44 94 PHE A C 1
ATOM 707 O O . PHE A 1 94 ? 2.561 -1.468 2.660 1.00 97.44 94 PHE A O 1
ATOM 714 N N . ILE A 1 95 ? 4.025 -0.886 4.267 1.00 97.62 95 ILE A N 1
ATOM 715 C CA . ILE A 1 95 ? 4.490 0.363 3.655 1.00 97.62 95 ILE A CA 1
ATOM 716 C C . ILE A 1 95 ? 5.999 0.288 3.443 1.00 97.62 95 ILE A C 1
ATOM 718 O O . ILE A 1 95 ? 6.762 0.058 4.377 1.00 97.62 95 ILE A O 1
ATOM 722 N N . ALA A 1 96 ? 6.450 0.580 2.229 1.00 96.56 96 ALA A N 1
ATOM 723 C CA . ALA A 1 96 ? 7.862 0.820 1.964 1.00 96.56 96 ALA A CA 1
ATOM 724 C C . ALA A 1 96 ? 8.057 2.065 1.104 1.00 96.56 96 ALA A C 1
ATOM 726 O O . ALA A 1 96 ? 7.169 2.474 0.355 1.00 96.56 96 ALA A O 1
ATOM 727 N N . ALA A 1 97 ? 9.253 2.636 1.175 1.00 95.75 97 ALA A N 1
ATOM 728 C CA . ALA A 1 97 ? 9.658 3.758 0.343 1.00 95.75 97 ALA A CA 1
ATOM 729 C C . ALA A 1 97 ? 11.019 3.483 -0.293 1.00 95.75 97 ALA A C 1
ATOM 731 O O . ALA A 1 97 ? 11.802 2.673 0.205 1.00 95.75 97 ALA A O 1
ATOM 732 N N . ALA A 1 98 ? 11.316 4.147 -1.404 1.00 93.62 98 ALA A N 1
ATOM 733 C CA . ALA A 1 98 ? 12.631 4.065 -2.016 1.00 93.62 98 ALA A CA 1
ATOM 734 C C . ALA A 1 98 ? 13.018 5.352 -2.746 1.00 93.62 98 ALA A C 1
ATOM 736 O O . ALA A 1 98 ? 12.168 6.107 -3.223 1.00 93.62 98 ALA A O 1
ATOM 737 N N . ARG A 1 99 ? 14.329 5.556 -2.894 1.00 92.62 99 ARG A N 1
ATOM 738 C CA . ARG A 1 99 ? 14.888 6.431 -3.926 1.00 92.62 99 ARG A CA 1
ATOM 739 C C . ARG A 1 99 ? 15.181 5.584 -5.157 1.00 92.62 99 ARG A C 1
ATOM 741 O O . ARG A 1 99 ? 15.974 4.643 -5.086 1.00 92.62 99 ARG A O 1
ATOM 748 N N . GLY A 1 100 ? 14.559 5.920 -6.277 1.00 91.19 100 GLY A N 1
ATOM 749 C CA . GLY A 1 100 ? 14.729 5.275 -7.573 1.00 91.19 100 GLY A CA 1
ATOM 750 C C . GLY A 1 100 ? 15.184 6.255 -8.648 1.00 91.19 100 GLY A C 1
ATOM 751 O O . GLY A 1 100 ? 15.068 7.471 -8.498 1.00 91.19 100 GLY A O 1
ATOM 752 N N . VAL A 1 101 ? 15.724 5.703 -9.730 1.00 92.69 101 VAL A N 1
ATOM 753 C CA . VAL A 1 101 ? 15.997 6.432 -10.970 1.00 92.69 101 VAL A CA 1
ATOM 754 C C . VAL A 1 101 ? 15.336 5.669 -12.103 1.00 92.69 101 VAL A C 1
ATOM 756 O O . VAL A 1 101 ? 15.703 4.523 -12.375 1.00 92.69 101 VAL A O 1
ATOM 759 N N . GLU A 1 102 ? 14.383 6.313 -12.763 1.00 92.81 102 GLU A N 1
ATOM 760 C CA . GLU A 1 102 ? 13.745 5.794 -13.959 1.00 92.81 102 GLU A CA 1
ATOM 761 C C . GLU A 1 102 ? 14.526 6.149 -15.226 1.00 92.81 102 GLU A C 1
ATOM 763 O O . GLU A 1 102 ? 15.227 7.153 -15.327 1.00 92.81 102 GLU A O 1
ATOM 768 N N . THR A 1 103 ? 14.394 5.297 -16.232 1.00 92.50 103 THR A N 1
ATOM 769 C CA . THR A 1 103 ? 14.748 5.591 -17.614 1.00 92.50 103 THR A CA 1
ATOM 770 C C . THR A 1 103 ? 13.499 5.392 -18.447 1.00 92.50 103 THR A C 1
ATOM 772 O O . THR A 1 103 ? 12.960 4.286 -18.510 1.00 92.50 103 THR A O 1
ATOM 775 N N . VAL A 1 104 ? 13.053 6.470 -19.083 1.00 90.38 104 VAL A N 1
ATOM 776 C CA . VAL A 1 104 ? 11.927 6.460 -20.011 1.00 90.38 104 VAL A CA 1
ATOM 777 C C . VAL A 1 104 ? 12.487 6.619 -21.415 1.00 90.38 104 VAL A C 1
ATOM 779 O O . VAL A 1 104 ? 13.181 7.589 -21.711 1.00 90.38 104 VAL A O 1
ATOM 782 N N . THR A 1 105 ? 12.229 5.643 -22.275 1.00 90.00 105 THR A N 1
ATOM 783 C CA . THR A 1 105 ? 12.577 5.707 -23.696 1.00 90.00 105 THR A CA 1
ATOM 784 C C . THR A 1 105 ? 11.295 5.727 -24.505 1.00 90.00 105 THR A C 1
ATOM 786 O O . THR A 1 105 ? 10.446 4.858 -24.323 1.00 90.00 105 THR A O 1
ATOM 789 N N . GLU A 1 106 ? 11.167 6.711 -25.385 1.00 86.94 106 GLU A N 1
ATOM 790 C CA . GLU A 1 106 ? 10.042 6.855 -26.304 1.00 86.94 106 GLU A CA 1
ATOM 791 C C . GLU A 1 106 ? 10.504 6.531 -27.726 1.00 86.94 106 GLU A C 1
ATOM 793 O O . GLU A 1 106 ? 11.625 6.855 -28.127 1.00 86.94 106 GLU A O 1
ATOM 798 N N . SER A 1 107 ? 9.652 5.832 -28.468 1.00 81.75 107 SER A N 1
ATOM 799 C CA . SER A 1 107 ? 9.794 5.667 -29.906 1.00 81.75 107 SER A CA 1
ATOM 800 C C . SER A 1 107 ? 8.416 5.530 -30.542 1.00 81.75 107 SER A C 1
ATOM 802 O O . SER A 1 107 ? 7.754 4.508 -30.377 1.00 81.75 107 SER A O 1
ATOM 804 N N . ARG A 1 108 ? 7.986 6.558 -31.281 1.00 79.44 108 ARG A N 1
ATOM 805 C CA . ARG A 1 108 ? 6.744 6.566 -32.077 1.00 79.44 108 ARG A CA 1
ATOM 806 C C . ARG A 1 108 ? 5.490 6.264 -31.253 1.00 79.44 108 ARG A C 1
ATOM 808 O O . ARG A 1 108 ? 4.676 5.429 -31.636 1.00 79.44 108 ARG A O 1
ATOM 815 N N . GLY A 1 109 ? 5.375 6.897 -30.091 1.00 72.62 109 GLY A N 1
ATOM 816 C CA . GLY A 1 109 ? 4.260 6.700 -29.163 1.00 72.62 109 GLY A CA 1
ATOM 817 C C . GLY A 1 109 ? 4.384 5.444 -28.293 1.00 72.62 109 GLY A C 1
ATOM 818 O O . GLY A 1 109 ? 3.591 5.262 -27.369 1.00 72.62 109 GLY A O 1
ATOM 819 N N . HIS A 1 110 ? 5.397 4.600 -28.521 1.00 76.25 110 HIS A N 1
ATOM 820 C CA . HIS A 1 110 ? 5.721 3.480 -27.644 1.00 76.25 110 HIS A CA 1
ATOM 821 C C . HIS A 1 110 ? 6.696 3.916 -26.547 1.00 76.25 110 HIS A C 1
ATOM 823 O O . HIS A 1 110 ? 7.805 4.378 -26.823 1.00 76.25 110 HIS A O 1
ATOM 829 N N . PHE A 1 111 ? 6.309 3.703 -25.290 1.00 83.75 111 PHE A N 1
ATOM 830 C CA . PHE A 1 111 ? 7.122 4.038 -24.124 1.00 83.75 111 PHE A CA 1
ATOM 831 C C . PHE A 1 111 ? 7.659 2.777 -23.456 1.00 83.75 111 PHE A C 1
ATOM 833 O O . PHE A 1 111 ? 6.919 1.853 -23.127 1.00 83.75 111 PHE A O 1
ATOM 840 N N . THR A 1 112 ? 8.962 2.757 -23.198 1.00 85.00 112 THR A N 1
ATOM 841 C CA . THR A 1 112 ? 9.604 1.774 -22.327 1.00 85.00 112 THR A CA 1
ATOM 842 C C . THR A 1 112 ? 10.062 2.472 -21.061 1.00 85.00 112 THR A C 1
ATOM 844 O O . THR A 1 112 ? 10.964 3.306 -21.104 1.00 85.00 112 THR A O 1
ATOM 847 N N . VAL A 1 113 ? 9.457 2.105 -19.934 1.0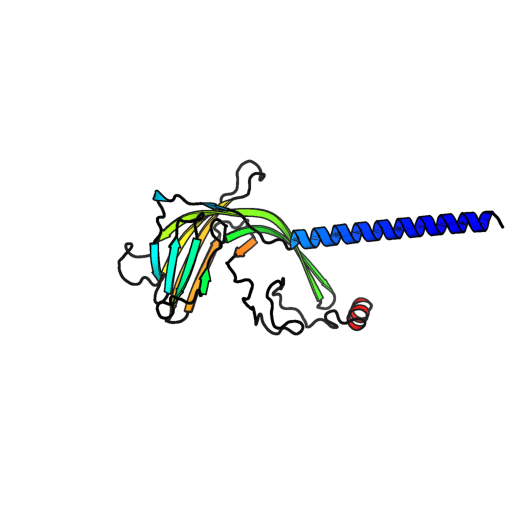0 87.19 113 VAL A N 1
ATOM 848 C CA . VAL A 1 113 ? 9.845 2.592 -18.608 1.00 87.19 113 VAL A CA 1
ATOM 849 C C . VAL A 1 113 ? 10.633 1.498 -17.902 1.00 87.19 113 VAL A C 1
ATOM 851 O O . VAL A 1 113 ? 10.156 0.374 -17.742 1.00 87.19 113 VAL A O 1
ATOM 854 N N . LYS A 1 114 ? 11.853 1.823 -17.482 1.00 88.38 114 LYS A N 1
ATOM 855 C CA . LYS A 1 114 ? 12.671 0.980 -16.608 1.00 88.38 114 LYS A CA 1
ATOM 856 C C . LYS A 1 114 ? 12.943 1.732 -15.325 1.00 88.38 114 LYS A C 1
ATOM 858 O O . LYS A 1 114 ? 13.287 2.905 -15.383 1.00 88.38 114 LYS A O 1
ATOM 863 N N . ASP A 1 115 ? 12.843 1.052 -14.194 1.00 89.81 115 ASP A N 1
ATOM 864 C CA . ASP A 1 115 ? 13.112 1.653 -12.893 1.00 89.81 115 ASP A CA 1
ATOM 865 C C . ASP A 1 115 ? 14.261 0.935 -12.186 1.00 89.81 115 ASP A C 1
ATOM 867 O O . ASP A 1 115 ? 14.424 -0.281 -12.299 1.00 89.81 115 ASP A O 1
ATOM 871 N N . SER A 1 116 ? 15.099 1.700 -11.493 1.00 89.50 116 SER A N 1
ATOM 872 C CA . SER A 1 116 ? 16.245 1.195 -10.739 1.00 89.50 116 SER A CA 1
ATOM 873 C C . SER A 1 116 ? 16.238 1.775 -9.333 1.00 89.50 116 SER A C 1
ATOM 875 O O . SER A 1 116 ? 16.571 2.943 -9.128 1.00 89.50 116 SER A O 1
ATOM 877 N N . LEU A 1 117 ? 15.901 0.937 -8.353 1.00 89.62 117 LEU A N 1
ATOM 878 C CA . LEU A 1 117 ? 15.907 1.312 -6.940 1.00 89.62 117 LEU A CA 1
ATOM 879 C C . LEU A 1 117 ? 17.351 1.448 -6.438 1.00 89.62 117 LEU A C 1
ATOM 881 O O . LEU A 1 117 ? 18.161 0.533 -6.586 1.00 89.62 117 LEU A O 1
ATOM 885 N N . ARG A 1 118 ? 17.681 2.602 -5.857 1.00 87.12 118 ARG A N 1
ATOM 886 C CA . ARG A 1 118 ? 19.009 2.926 -5.313 1.00 87.12 118 ARG A CA 1
ATOM 887 C C . ARG A 1 118 ? 19.084 2.690 -3.815 1.00 87.12 118 ARG A C 1
ATOM 889 O O . ARG A 1 118 ? 20.079 2.164 -3.333 1.00 87.12 118 ARG A O 1
ATOM 896 N N . GLU A 1 119 ? 18.040 3.078 -3.098 1.00 88.38 119 GLU A N 1
ATOM 897 C CA . GLU A 1 119 ? 17.938 2.936 -1.650 1.00 88.38 119 GLU A CA 1
ATOM 898 C C . GLU A 1 119 ? 16.510 2.549 -1.297 1.00 88.38 119 GLU A C 1
ATOM 900 O O . GLU A 1 119 ? 15.579 3.213 -1.744 1.00 88.38 119 GLU A O 1
ATOM 905 N N . VAL A 1 120 ? 16.344 1.467 -0.538 1.00 91.56 120 VAL A N 1
ATOM 906 C CA . VAL A 1 120 ? 15.036 0.890 -0.215 1.00 91.56 120 VAL A CA 1
ATOM 907 C C . VAL A 1 120 ? 14.853 0.872 1.298 1.00 91.56 120 VAL A C 1
ATOM 909 O O . VAL A 1 120 ? 15.630 0.243 2.015 1.00 91.56 120 VAL A O 1
ATOM 912 N N . LEU A 1 121 ? 13.795 1.532 1.760 1.00 94.06 121 LEU A N 1
ATOM 913 C CA . LEU A 1 121 ? 13.330 1.567 3.141 1.00 94.06 121 LEU A CA 1
ATOM 914 C C . LEU A 1 121 ? 12.174 0.572 3.291 1.00 94.06 121 LEU A C 1
ATOM 916 O O . LEU A 1 121 ? 11.004 0.939 3.188 1.00 94.06 121 LEU A O 1
ATOM 920 N N . ALA A 1 122 ? 12.514 -0.711 3.429 1.00 94.69 122 ALA A N 1
ATOM 921 C CA . ALA A 1 122 ? 11.543 -1.808 3.429 1.00 94.69 122 ALA A CA 1
ATOM 922 C C . ALA A 1 122 ? 11.049 -2.207 4.826 1.00 94.69 122 ALA A C 1
ATOM 924 O O . ALA A 1 122 ? 9.999 -2.837 4.935 1.00 94.69 122 ALA A O 1
ATOM 925 N N . HIS A 1 123 ? 11.805 -1.897 5.882 1.00 95.50 123 HIS A N 1
ATOM 926 C CA . HIS A 1 123 ? 11.440 -2.255 7.252 1.00 95.50 123 HIS A CA 1
ATOM 927 C C . HIS A 1 123 ? 10.588 -1.148 7.857 1.00 95.50 123 HIS A C 1
ATOM 929 O O . HIS A 1 123 ? 10.928 0.024 7.721 1.00 95.50 123 HIS A O 1
ATOM 935 N N . GLN A 1 124 ? 9.497 -1.521 8.512 1.00 96.88 124 GLN A N 1
ATOM 936 C CA . GLN A 1 124 ? 8.487 -0.600 9.011 1.00 96.88 124 GLN A CA 1
ATOM 937 C C . GLN A 1 124 ? 8.365 -0.736 10.525 1.00 96.88 124 GLN A C 1
ATOM 939 O O . GLN A 1 124 ? 8.256 -1.851 11.031 1.00 96.88 124 GLN A O 1
ATOM 944 N N . THR A 1 125 ? 8.336 0.390 11.232 1.00 97.00 125 THR A N 1
ATOM 945 C CA . THR A 1 125 ? 7.886 0.461 12.624 1.00 97.00 125 THR A CA 1
ATOM 946 C C . THR A 1 125 ? 6.488 1.061 12.682 1.00 97.00 125 THR A C 1
ATOM 948 O O . THR A 1 125 ? 6.187 1.943 11.879 1.00 97.00 125 THR A O 1
ATOM 951 N N . ILE A 1 126 ? 5.658 0.635 13.633 1.00 97.94 126 ILE A N 1
ATOM 952 C CA . ILE A 1 126 ? 4.485 1.405 14.066 1.00 97.94 126 ILE A CA 1
ATOM 953 C C . ILE A 1 126 ? 4.789 1.964 15.448 1.00 97.94 126 ILE A C 1
ATOM 955 O O . ILE A 1 126 ? 5.107 1.224 16.376 1.00 97.94 126 ILE A O 1
ATOM 959 N N . ASP A 1 127 ? 4.691 3.282 15.558 1.00 96.50 127 ASP A N 1
ATOM 960 C CA . ASP A 1 127 ? 4.963 4.009 16.791 1.00 96.50 127 ASP A CA 1
ATOM 961 C C . ASP A 1 127 ? 3.656 4.377 17.512 1.00 96.50 127 ASP A C 1
ATOM 963 O O . ASP A 1 127 ? 3.636 4.481 18.735 1.00 96.50 127 ASP A O 1
ATOM 967 N N . SER A 1 128 ? 2.560 4.603 16.773 1.00 96.56 128 SER A N 1
ATOM 968 C CA . SER A 1 128 ? 1.249 4.932 17.355 1.00 96.56 128 SER A CA 1
ATOM 969 C C . SER A 1 128 ? 0.090 4.676 16.388 1.00 96.56 128 SER A C 1
ATOM 971 O O . SER A 1 128 ? 0.251 4.815 15.173 1.00 96.56 128 SER A O 1
ATOM 973 N N . ILE A 1 129 ? -1.080 4.360 16.950 1.00 96.81 129 ILE A N 1
ATOM 974 C CA . ILE A 1 129 ? -2.374 4.281 16.263 1.00 96.81 129 ILE A CA 1
ATOM 975 C C . ILE A 1 129 ? -3.384 5.057 17.115 1.00 96.81 129 ILE A C 1
ATOM 977 O O . ILE A 1 129 ? -3.698 4.648 18.234 1.00 96.81 129 ILE A O 1
ATOM 981 N N . THR A 1 130 ? -3.843 6.211 16.632 1.00 94.69 130 THR A N 1
ATOM 982 C CA . THR A 1 130 ? -4.654 7.146 17.430 1.00 94.69 130 THR A CA 1
ATOM 983 C C . THR A 1 130 ? -5.721 7.839 16.596 1.00 94.69 130 THR A C 1
ATOM 985 O O . THR A 1 130 ? -5.515 8.120 15.415 1.00 94.69 130 THR A O 1
ATOM 988 N N . PHE A 1 131 ? -6.820 8.238 17.231 1.00 92.19 131 PHE A N 1
ATOM 989 C CA . PHE A 1 131 ? -7.737 9.216 16.651 1.00 92.19 131 PHE A CA 1
ATOM 990 C C . PHE A 1 131 ? -7.086 10.615 16.657 1.00 92.19 131 PHE A C 1
ATOM 992 O O . PHE A 1 131 ? -6.396 10.958 17.620 1.00 92.19 131 PHE A O 1
ATOM 999 N N . PRO A 1 132 ? -7.246 11.433 15.599 1.00 79.56 132 PRO A N 1
ATOM 1000 C CA . PRO A 1 132 ? -6.669 12.777 15.545 1.00 79.56 132 PRO A CA 1
ATOM 1001 C C . PRO A 1 132 ? -7.338 13.736 16.541 1.00 79.56 132 PRO A C 1
ATOM 1003 O O . PRO A 1 132 ? -6.693 14.665 17.023 1.00 79.56 132 PRO A O 1
ATOM 1006 N N . PHE A 1 133 ? -8.608 13.486 16.877 1.00 65.56 133 PHE A N 1
ATOM 1007 C CA . PHE A 1 133 ? -9.381 14.227 17.869 1.00 65.56 133 PHE A CA 1
ATOM 1008 C C . PHE A 1 133 ? -10.200 13.233 18.710 1.00 65.56 133 PHE A C 1
ATOM 1010 O O . PHE A 1 133 ? -11.044 12.528 18.162 1.00 65.56 133 PHE A O 1
ATOM 1017 N N . GLY A 1 134 ? -9.953 13.175 20.024 1.00 55.81 134 GLY A N 1
ATOM 1018 C CA . GLY A 1 134 ? -10.713 12.350 20.978 1.00 55.81 134 GLY A CA 1
ATOM 1019 C C . GLY A 1 134 ? -9.889 11.278 21.700 1.00 55.81 134 GLY A C 1
ATOM 1020 O O . GLY A 1 134 ? -8.886 10.786 21.187 1.00 55.81 134 GLY A O 1
ATOM 1021 N N . GLU A 1 135 ? -10.310 10.937 22.920 1.00 53.06 135 GLU A N 1
ATOM 1022 C CA . GLU A 1 135 ? -9.767 9.808 23.684 1.00 53.06 135 GLU A CA 1
ATOM 1023 C C . GLU A 1 135 ? -10.204 8.470 23.067 1.00 53.06 135 GLU A C 1
ATOM 1025 O O . GLU A 1 135 ? -11.292 8.352 22.496 1.00 53.06 135 GLU A O 1
ATOM 1030 N N . THR A 1 136 ? -9.368 7.439 23.212 1.00 54.84 136 THR A N 1
ATOM 1031 C CA . THR A 1 136 ? -9.688 6.060 22.822 1.00 54.84 136 THR A CA 1
ATOM 1032 C C . THR A 1 136 ? -10.971 5.607 23.533 1.00 54.84 136 THR A C 1
ATOM 1034 O O . THR A 1 136 ? -10.965 5.401 24.744 1.00 54.84 136 THR A O 1
ATOM 1037 N N . GLY A 1 137 ? -12.078 5.476 22.792 1.00 53.19 137 GLY A N 1
ATOM 1038 C CA . GLY A 1 137 ? -13.389 5.074 23.329 1.00 53.19 137 GLY A CA 1
ATOM 1039 C C . GLY A 1 137 ? -14.478 6.158 23.326 1.00 53.19 137 GLY A C 1
ATOM 1040 O O . GLY A 1 137 ? -15.600 5.882 23.751 1.00 53.19 137 GLY A O 1
ATOM 1041 N N . ALA A 1 138 ? -14.199 7.367 22.827 1.00 47.88 138 ALA A N 1
ATOM 1042 C CA . ALA A 1 138 ? -15.188 8.438 22.689 1.00 47.88 138 ALA A CA 1
ATOM 1043 C C . ALA A 1 138 ? -15.898 8.407 21.318 1.00 47.88 138 ALA A C 1
ATOM 1045 O O . ALA A 1 138 ? -15.561 9.174 20.425 1.00 47.88 138 ALA A O 1
ATOM 1046 N N . GLY A 1 139 ? -16.910 7.545 21.164 1.00 54.78 139 GLY A N 1
ATOM 1047 C CA . GLY A 1 139 ? -17.795 7.528 19.987 1.00 54.78 139 GLY A CA 1
ATOM 1048 C C . GLY A 1 139 ? -17.103 7.215 18.644 1.00 54.78 139 GLY A C 1
ATOM 1049 O O . GLY A 1 139 ? -15.908 6.924 18.610 1.00 54.78 139 GLY A O 1
ATOM 1050 N N . PRO A 1 140 ? -17.850 7.216 17.525 1.00 60.44 140 PRO A N 1
ATOM 1051 C CA . PRO A 1 140 ? -17.258 7.060 16.204 1.00 60.44 140 PRO A CA 1
ATOM 1052 C C . PRO A 1 140 ? -16.408 8.292 15.882 1.00 60.44 140 PRO A C 1
ATOM 1054 O O . PRO A 1 140 ? -16.906 9.417 15.893 1.00 60.44 140 PRO A O 1
ATOM 1057 N N . SER A 1 141 ? -15.125 8.071 15.609 1.00 75.19 141 SER A N 1
ATOM 1058 C CA . SER A 1 141 ? -14.270 9.070 14.976 1.00 75.19 141 SER A CA 1
ATOM 1059 C C . SER A 1 141 ? -14.284 8.817 13.477 1.00 75.19 141 SER A C 1
ATOM 1061 O O . SER A 1 141 ? -14.260 7.668 13.041 1.00 75.19 141 SER A O 1
ATOM 1063 N N . ASP A 1 142 ? -14.282 9.870 12.673 1.00 86.19 142 ASP A N 1
ATOM 1064 C CA . ASP A 1 142 ? -14.301 9.708 11.218 1.00 86.19 142 ASP A CA 1
ATOM 1065 C C . ASP A 1 142 ? -12.912 9.409 10.655 1.00 86.19 142 ASP A C 1
ATOM 1067 O O . ASP A 1 142 ? -12.778 9.143 9.464 1.00 86.19 142 ASP A O 1
ATOM 1071 N N . SER A 1 143 ? -11.857 9.447 11.477 1.00 93.12 143 SER A N 1
ATOM 1072 C CA . SER A 1 143 ? -10.498 9.230 10.993 1.00 93.12 143 SER A CA 1
ATOM 1073 C C . SER A 1 143 ? -9.576 8.565 12.005 1.00 93.12 143 SER A C 1
ATOM 1075 O O . SER A 1 143 ? -9.606 8.885 13.184 1.00 93.12 143 SER A O 1
ATOM 1077 N N . LEU A 1 144 ? -8.706 7.677 11.526 1.00 96.19 144 LEU A N 1
ATOM 1078 C CA . LEU A 1 144 ? -7.682 6.984 12.304 1.00 96.19 144 LEU A CA 1
ATOM 1079 C C . LEU A 1 144 ? -6.301 7.281 11.731 1.00 96.19 144 LEU A C 1
ATOM 1081 O O . LEU A 1 144 ? -6.088 7.133 10.530 1.00 96.19 144 LEU A O 1
ATOM 1085 N N . VAL A 1 145 ? -5.352 7.648 12.590 1.00 97.44 145 VAL A N 1
ATOM 1086 C CA . VAL A 1 145 ? -3.990 7.998 12.182 1.00 97.44 145 VAL A CA 1
ATOM 1087 C C . VAL A 1 145 ? -2.990 6.993 12.738 1.00 97.44 145 VAL A C 1
ATOM 1089 O O . VAL A 1 145 ? -2.873 6.811 13.949 1.00 97.44 145 VAL A O 1
ATOM 1092 N N . ILE A 1 146 ? -2.221 6.390 11.838 1.00 98.00 146 ILE A N 1
ATOM 1093 C CA . ILE A 1 146 ? -1.110 5.488 12.127 1.00 98.00 146 ILE A CA 1
ATOM 1094 C C . ILE A 1 146 ? 0.191 6.223 11.817 1.00 98.00 146 ILE A C 1
ATOM 1096 O O . ILE A 1 146 ? 0.393 6.701 10.701 1.00 98.00 146 ILE A O 1
ATOM 1100 N N . ARG A 1 147 ? 1.097 6.295 12.792 1.00 98.12 147 ARG A N 1
ATOM 1101 C CA . ARG A 1 147 ? 2.433 6.881 12.608 1.00 98.12 147 ARG A CA 1
ATOM 1102 C C . ARG A 1 147 ? 3.509 5.851 12.866 1.00 98.12 147 ARG A C 1
ATOM 1104 O O . ARG A 1 147 ? 3.368 4.998 13.742 1.00 98.12 147 ARG A O 1
ATOM 1111 N N . GLY A 1 148 ? 4.602 5.975 12.134 1.00 97.31 148 GLY A N 1
ATOM 1112 C CA . GLY A 1 148 ? 5.722 5.061 12.254 1.00 97.31 148 GLY A CA 1
ATOM 1113 C C . GLY A 1 148 ? 6.936 5.521 11.471 1.00 97.31 148 GLY A C 1
ATOM 1114 O O . GLY A 1 148 ? 7.010 6.671 11.024 1.00 97.31 148 GLY A O 1
ATOM 1115 N N . ARG A 1 149 ? 7.900 4.615 11.293 1.00 96.88 149 ARG A N 1
ATOM 1116 C CA . ARG A 1 149 ? 9.135 4.886 10.552 1.00 96.88 149 ARG A CA 1
ATOM 1117 C C . ARG A 1 149 ? 9.448 3.792 9.546 1.00 96.88 149 ARG A C 1
ATOM 1119 O O . ARG A 1 149 ? 9.189 2.621 9.786 1.00 96.88 149 ARG A O 1
ATOM 1126 N N . LEU A 1 150 ? 10.078 4.181 8.446 1.00 96.06 150 LEU A N 1
ATOM 1127 C CA . LEU A 1 150 ? 10.639 3.286 7.441 1.00 96.06 150 LEU A CA 1
ATOM 1128 C C . LEU A 1 150 ? 12.160 3.282 7.543 1.00 96.06 150 LEU A C 1
ATOM 1130 O O . LEU A 1 150 ? 12.771 4.334 7.735 1.00 96.06 150 LEU A O 1
ATOM 1134 N N . GLN A 1 151 ? 12.765 2.106 7.417 1.00 92.88 151 GLN A N 1
ATOM 1135 C CA . GLN A 1 151 ? 14.191 1.886 7.627 1.00 92.88 151 GLN A CA 1
ATOM 1136 C C . GLN A 1 151 ? 14.783 1.007 6.524 1.00 92.88 151 GLN A C 1
ATOM 1138 O O . GLN A 1 151 ? 14.139 0.090 5.999 1.00 92.88 151 GLN A O 1
ATOM 1143 N N . ALA A 1 152 ? 16.044 1.281 6.191 1.00 88.75 152 ALA A N 1
ATOM 1144 C CA . ALA A 1 152 ? 16.847 0.413 5.342 1.00 88.75 152 ALA A CA 1
ATOM 1145 C C . ALA A 1 152 ? 17.179 -0.902 6.066 1.00 88.75 152 ALA A C 1
ATOM 1147 O O . ALA A 1 152 ? 17.267 -0.946 7.293 1.00 88.75 152 ALA A O 1
ATOM 1148 N N . GLY A 1 153 ? 17.380 -1.975 5.300 1.00 73.69 153 GLY A N 1
ATOM 1149 C CA . GLY A 1 153 ? 17.820 -3.252 5.860 1.00 73.69 153 GLY A CA 1
ATOM 1150 C C . GLY A 1 153 ? 19.280 -3.236 6.326 1.00 73.69 153 GLY A C 1
ATOM 1151 O O . GLY A 1 153 ? 20.045 -2.343 5.943 1.00 73.69 153 GLY A O 1
ATOM 1152 N N . PRO A 1 154 ? 19.694 -4.233 7.129 1.00 60.75 154 PRO A N 1
ATOM 1153 C CA . PRO A 1 154 ? 21.084 -4.389 7.550 1.00 60.75 154 PRO A CA 1
ATOM 1154 C C . PRO A 1 154 ? 21.990 -4.520 6.314 1.00 60.75 154 PRO A C 1
ATOM 1156 O O . PRO A 1 154 ? 21.931 -5.513 5.591 1.00 60.75 154 PRO A O 1
ATOM 1159 N N . GLY A 1 155 ? 22.781 -3.478 6.038 1.00 55.53 155 GLY A N 1
ATOM 1160 C CA . GLY A 1 155 ? 23.623 -3.363 4.839 1.00 55.53 155 GLY A CA 1
ATOM 1161 C C . GLY A 1 155 ? 23.611 -1.987 4.156 1.00 55.53 155 GLY A C 1
ATOM 1162 O O . GLY A 1 155 ? 24.451 -1.741 3.293 1.00 55.53 155 GLY A O 1
ATOM 1163 N N . GLY A 1 156 ? 22.700 -1.081 4.535 1.00 53.09 156 GLY A N 1
ATOM 1164 C CA . GLY A 1 156 ? 22.747 0.337 4.150 1.00 53.09 156 GLY A CA 1
ATOM 1165 C C . GLY A 1 156 ? 23.744 1.127 5.011 1.00 53.09 156 GLY A C 1
ATOM 1166 O O . GLY A 1 156 ? 23.781 0.944 6.224 1.00 53.09 156 GLY A O 1
ATOM 1167 N N . ALA A 1 157 ? 24.574 1.961 4.383 1.00 47.38 157 ALA A N 1
ATOM 1168 C CA . ALA A 1 157 ? 25.692 2.680 5.001 1.00 47.38 157 ALA A CA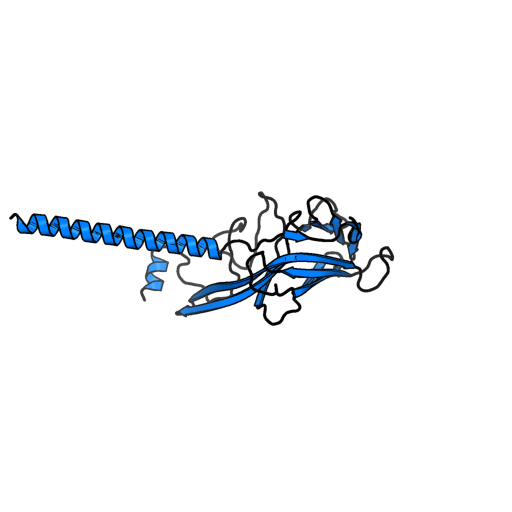 1
ATOM 1169 C C . ALA A 1 157 ? 25.324 3.556 6.223 1.00 47.38 157 ALA A C 1
ATOM 1171 O O . ALA A 1 157 ? 24.237 4.119 6.272 1.00 47.38 157 ALA A O 1
ATOM 1172 N N . ASP A 1 158 ? 26.288 3.662 7.151 1.00 48.84 158 ASP A N 1
ATOM 1173 C CA . ASP A 1 158 ? 26.617 4.613 8.247 1.00 48.84 158 ASP A CA 1
ATOM 1174 C C . ASP A 1 158 ? 25.595 5.535 8.952 1.00 48.84 158 ASP A C 1
ATOM 1176 O O . ASP A 1 158 ? 25.956 6.217 9.910 1.00 48.84 158 ASP A O 1
ATOM 1180 N N . ARG A 1 159 ? 24.319 5.539 8.583 1.00 53.41 159 ARG A N 1
ATOM 1181 C CA . ARG A 1 159 ? 23.176 5.986 9.393 1.00 53.41 159 ARG A CA 1
ATOM 1182 C C . ARG A 1 159 ? 21.939 5.588 8.592 1.00 53.41 159 ARG A C 1
ATOM 1184 O O . ARG A 1 159 ? 21.735 6.189 7.540 1.00 53.41 159 ARG A O 1
ATOM 1191 N N . PRO A 1 160 ? 21.120 4.606 9.010 1.00 53.25 160 PRO A N 1
ATOM 1192 C CA . PRO A 1 160 ? 19.935 4.269 8.232 1.00 53.25 160 PRO A CA 1
ATOM 1193 C C . PRO A 1 160 ? 19.063 5.529 8.172 1.00 53.25 160 PRO A C 1
ATOM 1195 O O . PRO A 1 160 ? 18.739 6.063 9.239 1.00 53.25 160 PRO A O 1
ATOM 1198 N N . PRO A 1 161 ? 18.711 6.056 6.984 1.00 63.59 161 PRO A N 1
ATOM 1199 C CA . PRO A 1 161 ? 17.733 7.123 6.922 1.00 63.59 161 PRO A CA 1
ATOM 1200 C C . PRO A 1 161 ? 16.424 6.534 7.431 1.00 63.59 161 PRO A C 1
ATOM 1202 O O . PRO A 1 161 ? 15.758 5.764 6.743 1.00 63.59 161 PRO A O 1
ATOM 1205 N N . ASN A 1 162 ? 16.091 6.837 8.683 1.00 81.12 162 ASN A N 1
ATOM 1206 C CA . ASN A 1 162 ? 14.776 6.559 9.209 1.00 81.12 162 ASN A CA 1
ATOM 1207 C C . ASN A 1 162 ? 13.861 7.677 8.722 1.00 81.12 162 ASN A C 1
ATOM 1209 O O . ASN A 1 162 ? 14.105 8.858 8.941 1.00 81.12 162 ASN A O 1
ATOM 1213 N N . THR A 1 163 ? 12.823 7.300 7.997 1.00 92.38 163 THR A N 1
ATOM 1214 C CA . THR A 1 163 ? 11.858 8.261 7.473 1.00 92.38 163 THR A CA 1
ATOM 1215 C C . THR A 1 163 ? 10.550 8.064 8.198 1.00 92.38 163 THR A C 1
ATOM 1217 O O . THR A 1 163 ? 10.041 6.948 8.222 1.00 92.38 163 THR A O 1
ATOM 1220 N N . ALA A 1 164 ? 10.016 9.119 8.805 1.00 96.75 164 ALA A N 1
ATOM 1221 C CA . ALA A 1 164 ? 8.686 9.047 9.390 1.00 96.75 164 ALA A CA 1
ATOM 1222 C C . ALA A 1 164 ? 7.632 8.909 8.284 1.00 96.75 164 ALA A C 1
ATOM 1224 O O . ALA A 1 164 ? 7.797 9.449 7.190 1.00 96.75 164 ALA A O 1
ATOM 1225 N N . TYR A 1 165 ? 6.536 8.225 8.578 1.00 97.81 165 TYR A N 1
ATOM 1226 C CA . TYR A 1 165 ? 5.354 8.218 7.725 1.00 97.81 165 TYR A CA 1
ATOM 1227 C C . TYR A 1 165 ? 4.091 8.447 8.556 1.00 97.81 165 TYR A C 1
ATOM 1229 O O . TYR A 1 165 ? 4.055 8.141 9.754 1.00 97.81 165 TYR A O 1
ATOM 1237 N N . THR A 1 166 ? 3.054 8.940 7.888 1.00 98.31 166 THR A N 1
ATOM 1238 C CA . THR A 1 166 ? 1.688 9.007 8.405 1.00 98.31 166 THR A CA 1
ATOM 1239 C C . THR A 1 166 ? 0.777 8.254 7.444 1.00 98.31 166 THR A C 1
ATOM 1241 O O . THR A 1 166 ? 0.753 8.566 6.258 1.00 98.31 166 THR A O 1
ATOM 1244 N N . LEU A 1 167 ? 0.037 7.263 7.940 1.00 98.31 167 LEU A N 1
ATOM 1245 C CA . LEU A 1 167 ? -1.073 6.637 7.225 1.00 98.31 167 LEU A CA 1
ATOM 1246 C C . LEU A 1 167 ? -2.371 7.032 7.925 1.00 98.31 167 LEU A C 1
ATOM 1248 O O . LEU A 1 167 ? -2.567 6.702 9.093 1.00 98.31 167 LEU A O 1
ATOM 1252 N N . THR A 1 168 ? -3.250 7.714 7.209 1.00 97.62 168 THR A N 1
ATOM 1253 C CA . THR A 1 168 ? -4.549 8.149 7.717 1.00 97.62 168 THR A CA 1
ATOM 1254 C C . THR A 1 168 ? -5.645 7.375 7.009 1.00 97.62 168 THR A C 1
ATOM 1256 O O . THR A 1 168 ? -5.655 7.324 5.785 1.00 97.62 168 THR A O 1
ATOM 1259 N N . PHE A 1 169 ? -6.574 6.798 7.763 1.00 97.25 169 PHE A N 1
ATOM 1260 C CA . PHE A 1 169 ? -7.849 6.305 7.251 1.00 97.25 169 PHE A CA 1
ATOM 1261 C C . PHE A 1 169 ? -8.943 7.315 7.575 1.00 97.25 169 PHE A C 1
ATOM 1263 O O . PHE A 1 169 ? -8.947 7.869 8.675 1.00 97.25 169 PHE A O 1
ATOM 1270 N N . THR A 1 170 ? -9.875 7.537 6.652 1.00 96.31 170 THR A N 1
ATOM 1271 C CA . THR A 1 170 ? -10.998 8.463 6.844 1.00 96.31 170 THR A CA 1
ATOM 1272 C C . THR A 1 170 ? -12.272 7.862 6.270 1.00 96.31 170 THR A C 1
ATOM 1274 O O . THR A 1 170 ? -12.319 7.538 5.083 1.00 96.31 170 THR A O 1
ATOM 1277 N N . ALA A 1 171 ? -13.308 7.715 7.093 1.00 95.81 171 ALA A N 1
ATOM 1278 C CA . ALA A 1 171 ? -14.643 7.381 6.618 1.00 95.81 171 ALA A CA 1
ATOM 1279 C C . ALA A 1 171 ? -15.222 8.608 5.907 1.00 95.81 171 ALA A C 1
ATOM 1281 O O . ALA A 1 171 ? -15.485 9.633 6.531 1.00 95.81 171 ALA A O 1
ATOM 1282 N N . VAL A 1 172 ? -15.358 8.518 4.585 1.00 94.31 172 VAL A N 1
ATOM 1283 C CA . VAL A 1 172 ? -15.911 9.600 3.759 1.00 94.31 172 VAL A CA 1
ATOM 1284 C C . VAL A 1 172 ? -17.436 9.569 3.818 1.00 94.31 172 VAL A C 1
ATOM 1286 O O . VAL A 1 172 ? -18.071 10.612 3.945 1.00 94.31 172 VAL A O 1
ATOM 1289 N N . ASP A 1 173 ? -18.011 8.368 3.750 1.00 93.00 173 ASP A N 1
ATOM 1290 C CA . ASP A 1 173 ? -19.439 8.102 3.901 1.00 93.00 173 ASP A CA 1
ATOM 1291 C C . ASP A 1 173 ? -19.680 6.653 4.373 1.00 93.00 173 ASP A C 1
ATOM 1293 O O . ASP A 1 173 ? -18.752 5.960 4.797 1.00 93.00 173 ASP A O 1
ATOM 1297 N N . GLU A 1 174 ? -20.936 6.197 4.304 1.00 93.75 174 GLU A N 1
ATOM 1298 C CA . GLU A 1 174 ? -21.356 4.852 4.711 1.00 93.75 174 GLU A CA 1
ATOM 1299 C C . GLU A 1 174 ? -20.633 3.713 3.971 1.00 93.75 174 GLU A C 1
ATOM 1301 O O . GLU A 1 174 ? -20.504 2.625 4.509 1.00 93.75 174 GLU A O 1
ATOM 1306 N N . ASN A 1 175 ? -20.162 3.928 2.742 1.00 95.00 175 ASN A N 1
ATOM 1307 C CA . ASN A 1 175 ? -19.605 2.880 1.882 1.00 95.00 175 ASN A CA 1
ATOM 1308 C C . ASN A 1 175 ? -18.184 3.180 1.389 1.00 95.00 175 ASN A C 1
ATOM 1310 O O . ASN A 1 175 ? -17.585 2.346 0.703 1.00 95.00 175 ASN A O 1
ATOM 1314 N N . GLN A 1 176 ? -17.624 4.337 1.735 1.00 95.81 176 GLN A N 1
ATOM 1315 C CA . GLN A 1 176 ? -16.306 4.760 1.290 1.00 95.81 176 GLN A CA 1
ATOM 1316 C C . GLN A 1 176 ? -15.357 5.021 2.463 1.00 95.81 176 GLN A C 1
ATOM 1318 O O . GLN A 1 176 ? -15.508 5.980 3.220 1.00 95.81 176 GLN A O 1
ATOM 1323 N N . LEU A 1 177 ? -14.301 4.207 2.536 1.00 96.50 177 LEU A N 1
ATOM 1324 C CA . LEU A 1 177 ? -13.130 4.459 3.370 1.00 96.50 177 LEU A CA 1
ATOM 1325 C C . LEU A 1 177 ? -11.986 4.969 2.488 1.00 96.50 177 LEU A C 1
ATOM 1327 O O . LEU A 1 177 ? -11.505 4.256 1.606 1.00 96.50 177 LEU A O 1
ATOM 1331 N N . ALA A 1 178 ? -11.549 6.200 2.724 1.00 96.50 178 ALA A N 1
ATOM 1332 C CA . ALA A 1 178 ? -10.350 6.753 2.115 1.00 96.50 178 ALA A CA 1
ATOM 1333 C C . ALA A 1 178 ? -9.112 6.406 2.949 1.00 96.50 178 ALA A C 1
ATOM 1335 O O . ALA A 1 178 ? -9.194 6.227 4.167 1.00 96.50 178 ALA A O 1
ATOM 1336 N N . PHE A 1 179 ? -7.957 6.353 2.288 1.00 96.56 179 PHE A N 1
ATOM 1337 C CA . PHE A 1 179 ? -6.666 6.341 2.960 1.00 96.56 179 PHE A CA 1
ATOM 1338 C C . PHE A 1 179 ? -5.712 7.341 2.309 1.00 96.56 179 PHE A C 1
ATOM 1340 O O . PHE A 1 179 ? -5.740 7.541 1.094 1.00 96.56 179 PHE A O 1
ATOM 1347 N N . GLU A 1 180 ? -4.845 7.932 3.119 1.00 97.19 180 GLU A N 1
ATOM 1348 C CA . GLU A 1 180 ? -3.783 8.834 2.691 1.00 97.19 180 GLU A CA 1
ATOM 1349 C C . GLU A 1 180 ? -2.470 8.396 3.336 1.00 97.19 180 GLU A C 1
ATOM 1351 O O . GLU A 1 180 ? -2.404 8.189 4.547 1.00 97.19 180 GLU A O 1
ATOM 1356 N N . LEU A 1 181 ? -1.432 8.227 2.518 1.00 97.38 181 LEU A N 1
ATOM 1357 C CA . LEU A 1 181 ? -0.096 7.861 2.971 1.00 97.38 181 LEU A CA 1
ATOM 1358 C C . LEU A 1 181 ? 0.877 8.989 2.645 1.00 97.38 181 LEU A C 1
ATOM 1360 O O . LEU A 1 181 ? 1.164 9.251 1.479 1.00 97.38 181 LEU A O 1
ATOM 1364 N N . GLU A 1 182 ? 1.442 9.580 3.688 1.00 97.44 182 GLU A N 1
ATOM 1365 C CA . GLU A 1 182 ? 2.470 10.605 3.598 1.00 97.44 182 GLU A CA 1
ATOM 1366 C C . GLU A 1 182 ? 3.806 10.046 4.093 1.00 97.44 182 GLU A C 1
ATOM 1368 O O . GLU A 1 182 ? 3.902 9.500 5.195 1.00 97.44 182 GLU A O 1
ATOM 1373 N N . ILE A 1 183 ? 4.848 10.182 3.273 1.00 96.62 183 ILE A N 1
ATOM 1374 C CA . ILE A 1 183 ? 6.222 9.829 3.631 1.00 96.62 183 ILE A CA 1
ATOM 1375 C C . ILE A 1 183 ? 6.999 11.129 3.844 1.00 96.62 183 ILE A C 1
ATOM 1377 O O . ILE A 1 183 ? 7.203 11.887 2.900 1.00 96.62 183 ILE A O 1
ATOM 1381 N N . HIS A 1 184 ? 7.462 11.377 5.070 1.00 95.50 184 HIS A N 1
ATOM 1382 C CA . HIS A 1 184 ? 8.089 12.641 5.482 1.00 95.50 184 HIS A CA 1
ATOM 1383 C C . HIS A 1 184 ? 9.571 12.703 5.093 1.00 95.50 184 HIS A C 1
ATOM 1385 O O . HIS A 1 184 ? 10.451 12.806 5.952 1.00 95.50 184 HIS A O 1
ATOM 1391 N N . ASN A 1 185 ? 9.862 12.552 3.799 1.00 92.50 185 ASN A N 1
ATOM 1392 C CA . ASN A 1 185 ? 11.211 12.639 3.245 1.00 92.50 185 ASN A CA 1
ATOM 1393 C C . ASN A 1 185 ? 11.186 12.925 1.738 1.00 92.50 185 ASN A C 1
ATOM 1395 O O . ASN A 1 185 ? 10.971 12.026 0.928 1.00 92.50 185 ASN A O 1
ATOM 1399 N N . ASP A 1 186 ? 11.535 14.149 1.360 1.00 90.81 186 ASP A N 1
ATOM 1400 C CA . ASP A 1 186 ? 11.549 14.593 -0.040 1.00 90.81 186 ASP A CA 1
ATOM 1401 C C . ASP A 1 186 ? 12.595 13.875 -0.916 1.00 90.81 186 ASP A C 1
ATOM 1403 O O . ASP A 1 186 ? 12.574 13.985 -2.142 1.00 90.81 186 ASP A O 1
ATOM 1407 N N . ALA A 1 187 ? 13.537 13.135 -0.318 1.00 90.44 187 ALA A N 1
ATOM 1408 C CA . ALA A 1 187 ? 14.546 12.382 -1.060 1.00 90.44 187 ALA A CA 1
ATOM 1409 C C . ALA A 1 187 ? 14.038 11.027 -1.588 1.00 90.44 187 ALA A C 1
ATOM 1411 O O . ALA A 1 187 ? 14.730 10.404 -2.405 1.00 90.44 187 ALA A O 1
ATOM 1412 N N . VAL A 1 188 ? 12.879 10.541 -1.123 1.00 92.31 188 VAL A N 1
ATOM 1413 C CA . VAL A 1 188 ? 12.242 9.335 -1.672 1.00 92.31 188 VAL A CA 1
ATOM 1414 C C . VAL A 1 188 ? 11.242 9.708 -2.763 1.00 92.31 188 VAL A C 1
ATOM 1416 O O . VAL A 1 188 ? 10.529 10.696 -2.669 1.00 92.31 188 VAL A O 1
ATOM 1419 N N . ASN A 1 189 ? 11.187 8.906 -3.824 1.00 94.50 189 ASN A N 1
ATOM 1420 C CA . ASN A 1 189 ? 10.339 9.160 -4.996 1.00 94.50 189 ASN A CA 1
ATOM 1421 C C . ASN A 1 189 ? 9.605 7.897 -5.477 1.00 94.50 189 ASN A C 1
ATOM 1423 O O . ASN A 1 189 ? 9.137 7.833 -6.617 1.00 94.50 189 ASN A O 1
ATOM 1427 N N . ARG A 1 190 ? 9.548 6.868 -4.627 1.00 95.19 190 ARG A N 1
ATOM 1428 C CA . ARG A 1 190 ? 8.816 5.616 -4.826 1.00 95.19 190 ARG A CA 1
ATOM 1429 C C . ARG A 1 190 ? 8.170 5.219 -3.508 1.00 95.19 190 ARG A C 1
ATOM 1431 O O . ARG A 1 190 ? 8.846 5.223 -2.479 1.00 95.19 190 ARG A O 1
ATOM 1438 N N . THR A 1 191 ? 6.918 4.791 -3.579 1.00 95.38 191 THR A N 1
ATOM 1439 C CA . THR A 1 191 ? 6.149 4.297 -2.435 1.00 95.38 191 THR A CA 1
ATOM 1440 C C . THR A 1 191 ? 5.502 2.974 -2.810 1.00 95.38 191 THR A C 1
ATOM 1442 O O . THR A 1 191 ? 5.045 2.796 -3.939 1.00 95.38 191 THR A O 1
ATOM 1445 N N . PHE A 1 192 ? 5.476 2.041 -1.866 1.00 96.31 192 PHE A N 1
ATOM 1446 C CA . PHE A 1 192 ? 4.908 0.712 -2.039 1.00 96.31 192 PHE A CA 1
ATOM 1447 C C . PHE A 1 192 ? 3.886 0.458 -0.936 1.00 96.31 192 PHE A C 1
ATOM 1449 O O . PHE A 1 192 ? 4.203 0.619 0.241 1.00 96.31 192 PHE A O 1
ATOM 1456 N N . LEU A 1 193 ? 2.693 0.016 -1.333 1.00 95.81 193 LEU A N 1
ATOM 1457 C CA . LEU A 1 193 ? 1.656 -0.489 -0.440 1.00 95.81 193 LEU A CA 1
ATOM 1458 C C . LEU A 1 193 ? 1.470 -1.983 -0.720 1.00 95.81 193 LEU A C 1
ATOM 1460 O O . LEU A 1 193 ? 1.167 -2.372 -1.847 1.00 95.81 193 LEU A O 1
ATOM 1464 N N . THR A 1 194 ? 1.681 -2.819 0.291 1.00 95.75 194 THR A N 1
ATOM 1465 C CA . THR A 1 194 ? 1.486 -4.272 0.217 1.00 95.75 194 THR A CA 1
ATOM 1466 C C . THR A 1 194 ? 0.310 -4.674 1.093 1.00 95.75 194 THR A C 1
ATOM 1468 O O . THR A 1 194 ? 0.243 -4.281 2.251 1.00 95.75 194 THR A O 1
ATOM 1471 N N . TYR A 1 195 ? -0.581 -5.508 0.564 1.00 95.38 195 TYR A N 1
ATOM 1472 C CA . TYR A 1 195 ? -1.703 -6.073 1.307 1.00 95.38 195 TYR A CA 1
ATOM 1473 C C . TYR A 1 195 ? -1.820 -7.579 1.059 1.00 95.38 195 TYR A C 1
ATOM 1475 O O . TYR A 1 195 ? -1.285 -8.110 0.080 1.00 95.38 195 TYR A O 1
ATOM 1483 N N . ALA A 1 196 ? -2.468 -8.275 1.987 1.00 95.94 196 ALA A N 1
ATOM 1484 C CA . ALA A 1 196 ? -2.756 -9.694 1.882 1.00 95.94 196 ALA A CA 1
ATOM 1485 C C . ALA A 1 196 ? -3.829 -9.934 0.813 1.00 95.94 196 ALA A C 1
ATOM 1487 O O . ALA A 1 196 ? -4.792 -9.181 0.715 1.00 95.94 196 ALA A O 1
ATOM 1488 N N . SER A 1 197 ? -3.667 -10.995 0.026 1.00 94.81 197 SER A N 1
ATOM 1489 C CA . SER A 1 197 ? -4.671 -11.439 -0.945 1.00 94.81 197 SER A CA 1
ATOM 1490 C C . SER A 1 197 ? -4.805 -12.953 -0.882 1.00 94.81 197 SER A C 1
ATOM 1492 O O . SER A 1 197 ? -3.801 -13.653 -0.714 1.00 94.81 197 SER A O 1
ATOM 1494 N N . ASP A 1 198 ? -6.023 -13.464 -1.036 1.00 93.44 198 ASP A N 1
ATOM 1495 C CA . ASP A 1 198 ? -6.274 -14.909 -1.048 1.00 93.44 198 ASP A CA 1
ATOM 1496 C C . ASP A 1 198 ? -5.740 -15.521 -2.360 1.00 93.44 198 ASP A C 1
ATOM 1498 O O . ASP A 1 198 ? -5.836 -14.868 -3.407 1.00 93.44 198 ASP A O 1
ATOM 1502 N N . PRO A 1 199 ? -5.135 -16.724 -2.369 1.00 93.12 199 PRO A N 1
ATOM 1503 C CA . PRO A 1 199 ? -4.700 -17.384 -3.603 1.00 93.12 199 PRO A CA 1
ATOM 1504 C C . PRO A 1 199 ? -5.775 -17.469 -4.698 1.00 93.12 199 PRO A C 1
ATOM 1506 O O . PRO A 1 199 ? -5.430 -17.335 -5.875 1.00 93.12 199 PRO A O 1
ATOM 1509 N N . ASP A 1 200 ? -7.045 -17.623 -4.318 1.00 94.94 200 ASP A N 1
ATOM 1510 C CA . ASP A 1 200 ? -8.189 -17.757 -5.223 1.00 94.94 200 ASP A CA 1
ATOM 1511 C C . ASP A 1 200 ? -8.878 -16.418 -5.550 1.00 94.94 200 ASP A C 1
ATOM 1513 O O . ASP A 1 200 ? -9.777 -16.370 -6.399 1.00 94.94 200 ASP A O 1
ATOM 1517 N N . GLU A 1 201 ? -8.439 -15.316 -4.929 1.00 95.00 201 GLU A N 1
ATOM 1518 C CA . GLU A 1 201 ? -8.915 -13.963 -5.223 1.00 95.00 201 GLU A CA 1
ATOM 1519 C C . GLU A 1 201 ? -8.621 -13.568 -6.674 1.00 95.00 201 GLU A C 1
ATOM 1521 O O . GLU A 1 201 ? -7.559 -13.862 -7.231 1.00 95.00 201 GLU A O 1
ATOM 1526 N N . ARG A 1 202 ? -9.568 -12.856 -7.287 1.00 95.75 202 ARG A N 1
ATOM 1527 C CA . ARG A 1 202 ? -9.497 -12.422 -8.684 1.00 95.75 202 ARG A CA 1
ATOM 1528 C C . ARG A 1 202 ? -9.474 -10.904 -8.756 1.00 95.75 202 ARG A C 1
ATOM 1530 O O . ARG A 1 202 ? -10.301 -10.245 -8.131 1.00 95.75 202 ARG A O 1
ATOM 1537 N N . PHE A 1 203 ? -8.563 -10.362 -9.560 1.00 95.44 203 PHE A N 1
ATOM 1538 C CA . PHE A 1 203 ? -8.416 -8.918 -9.741 1.00 95.44 203 PHE A CA 1
ATOM 1539 C C . PHE A 1 203 ? -8.867 -8.522 -11.143 1.00 95.44 203 PHE A C 1
ATOM 1541 O O . PHE A 1 203 ? -8.335 -9.027 -12.130 1.00 95.44 203 PHE A O 1
ATOM 1548 N N . PHE A 1 204 ? -9.817 -7.594 -11.230 1.00 95.44 204 PHE A N 1
ATOM 1549 C CA . PHE A 1 204 ? -10.394 -7.112 -12.486 1.00 95.44 204 PHE A CA 1
ATOM 1550 C C . PHE A 1 204 ? -10.277 -5.585 -12.592 1.00 95.44 204 PHE A C 1
ATOM 1552 O O . PHE A 1 204 ? -10.082 -4.899 -11.590 1.00 95.44 204 PHE A O 1
ATOM 1559 N N . GLY A 1 205 ? -10.444 -5.042 -13.800 1.00 92.81 205 GLY A N 1
ATOM 1560 C CA . GLY A 1 205 ? -10.455 -3.597 -14.043 1.00 92.81 205 GLY A CA 1
ATOM 1561 C C . GLY A 1 205 ? -9.104 -3.063 -14.515 1.00 92.81 205 GLY A C 1
ATOM 1562 O O . GLY A 1 205 ? -8.554 -3.570 -15.487 1.00 92.81 205 GLY A O 1
ATOM 1563 N N . PHE A 1 206 ? -8.587 -2.028 -13.840 1.00 92.69 206 PHE A N 1
ATOM 1564 C CA . PHE A 1 206 ? -7.377 -1.285 -14.237 1.00 92.69 206 PHE A CA 1
ATOM 1565 C C . PHE A 1 206 ? -7.484 -0.622 -15.625 1.00 92.69 206 PHE A C 1
ATOM 1567 O O . PHE A 1 206 ? -6.518 -0.576 -16.386 1.00 92.69 206 PHE A O 1
ATOM 1574 N N . GLY A 1 207 ? -8.674 -0.117 -15.966 1.00 90.38 207 GLY A N 1
ATOM 1575 C CA . GLY A 1 207 ? -8.974 0.467 -17.276 1.00 90.38 207 GLY A CA 1
ATOM 1576 C C . GLY A 1 207 ? -9.412 -0.578 -18.306 1.00 90.38 207 GLY A C 1
ATOM 1577 O O . GLY A 1 207 ? -10.053 -1.568 -17.962 1.00 90.38 207 GLY A O 1
ATOM 1578 N N . GLU A 1 208 ? -9.090 -0.341 -19.577 1.00 88.94 208 GLU A N 1
ATOM 1579 C CA . GLU A 1 208 ? -9.419 -1.248 -20.681 1.00 88.94 208 GLU A CA 1
ATOM 1580 C C . GLU A 1 208 ? -8.281 -2.253 -20.912 1.00 88.94 208 GLU A C 1
ATOM 1582 O O . GLU A 1 208 ? -7.179 -1.894 -21.331 1.00 88.94 208 GLU A O 1
ATOM 1587 N N . GLN A 1 209 ? -8.553 -3.529 -20.632 1.00 88.31 209 GLN A N 1
ATOM 1588 C CA . GLN A 1 209 ? -7.581 -4.619 -20.713 1.00 88.31 209 GLN A CA 1
ATOM 1589 C C . GLN A 1 209 ? -7.978 -5.597 -21.820 1.00 88.31 209 GLN A C 1
ATOM 1591 O O . GLN A 1 209 ? -9.093 -6.108 -21.840 1.00 88.31 209 GLN A O 1
ATOM 1596 N N . PHE A 1 210 ? -7.058 -5.880 -22.746 1.00 83.56 210 PHE A N 1
ATOM 1597 C CA . PHE A 1 210 ? -7.376 -6.635 -23.967 1.00 83.56 210 PHE A CA 1
ATOM 1598 C C . PHE A 1 210 ? -6.901 -8.090 -23.956 1.00 83.56 210 PHE A C 1
ATOM 1600 O O . PHE A 1 210 ? -7.416 -8.907 -24.715 1.00 83.56 210 PHE A O 1
ATOM 1607 N N . THR A 1 211 ? -5.906 -8.416 -23.127 1.00 87.38 211 THR A N 1
ATOM 1608 C CA . THR A 1 211 ? -5.267 -9.744 -23.134 1.00 87.38 211 THR A CA 1
ATOM 1609 C C . THR A 1 211 ? -5.786 -10.644 -22.019 1.00 87.38 211 THR A C 1
ATOM 1611 O O . THR A 1 211 ? -6.010 -11.835 -22.226 1.00 87.38 211 THR A O 1
ATOM 1614 N N . HIS A 1 212 ? -5.962 -10.097 -20.818 1.00 91.25 212 HIS A N 1
ATOM 1615 C CA . HIS A 1 212 ? -6.358 -10.854 -19.637 1.00 91.25 212 HIS A CA 1
ATOM 1616 C C . HIS A 1 212 ? -7.489 -10.128 -18.923 1.00 91.25 212 HIS A C 1
ATOM 1618 O O . HIS A 1 212 ? -7.424 -8.915 -18.757 1.00 91.25 212 HIS A O 1
ATOM 1624 N N . LEU A 1 213 ? -8.507 -10.879 -18.504 1.00 93.50 213 LEU A N 1
ATOM 1625 C CA . LEU A 1 213 ? -9.563 -10.362 -17.640 1.00 93.50 213 LEU A CA 1
ATOM 1626 C C . LEU A 1 213 ? -9.117 -10.403 -16.171 1.00 93.50 213 LEU A C 1
ATOM 1628 O O . LEU A 1 213 ? -9.176 -9.388 -15.489 1.00 93.50 213 LEU A O 1
ATOM 1632 N N . ASP A 1 214 ? -8.629 -11.560 -15.712 1.00 95.88 214 ASP A N 1
ATOM 1633 C CA . ASP A 1 214 ? -8.076 -11.739 -14.365 1.00 95.88 214 ASP A CA 1
ATOM 1634 C C . ASP A 1 214 ? -6.577 -11.392 -14.311 1.00 95.88 214 ASP A C 1
ATOM 1636 O O . ASP A 1 214 ? -5.749 -11.955 -15.047 1.00 95.88 214 ASP A O 1
ATOM 1640 N N . MET A 1 215 ? -6.248 -10.472 -13.405 1.00 95.62 215 MET A N 1
ATOM 1641 C CA . MET A 1 215 ? -4.908 -9.940 -13.172 1.00 95.62 215 MET A CA 1
ATOM 1642 C C . MET A 1 215 ? -4.171 -10.593 -12.001 1.00 95.62 215 MET A C 1
ATOM 1644 O O . MET A 1 215 ? -3.018 -10.236 -11.745 1.00 95.62 215 MET A O 1
ATOM 1648 N N . LYS A 1 216 ? -4.769 -11.572 -11.308 1.00 95.06 216 LYS A N 1
ATOM 1649 C CA . LYS A 1 216 ? -4.074 -12.305 -10.243 1.00 95.06 216 LYS A CA 1
ATOM 1650 C C . LYS A 1 216 ? -2.757 -12.901 -10.759 1.00 95.06 216 LYS A C 1
ATOM 1652 O O . LYS A 1 216 ? -2.699 -13.537 -11.811 1.00 95.06 216 LYS A O 1
ATOM 1657 N N . GLY A 1 217 ? -1.679 -12.669 -10.007 1.00 91.06 217 GLY A N 1
ATOM 1658 C CA . GLY A 1 217 ? -0.333 -13.158 -10.331 1.00 91.06 217 GLY A CA 1
ATOM 1659 C C . GLY A 1 217 ? 0.371 -12.410 -11.469 1.00 91.06 217 GLY A C 1
ATOM 1660 O O . GLY A 1 217 ? 1.430 -12.850 -11.917 1.00 91.06 217 GLY A O 1
ATOM 1661 N N . ARG A 1 218 ? -0.187 -11.292 -11.952 1.00 89.81 218 ARG A N 1
ATOM 1662 C CA . ARG A 1 218 ? 0.404 -10.489 -13.029 1.00 89.81 218 ARG A CA 1
ATOM 1663 C C . ARG A 1 218 ? 0.997 -9.195 -12.493 1.00 89.81 218 ARG A C 1
ATOM 1665 O O . ARG A 1 218 ? 0.480 -8.587 -11.564 1.00 89.81 218 ARG A O 1
ATOM 1672 N N . TRP A 1 219 ? 2.074 -8.757 -13.135 1.00 88.75 219 TRP A N 1
ATOM 1673 C CA . TRP A 1 219 ? 2.617 -7.417 -12.951 1.00 88.75 219 TRP A CA 1
ATOM 1674 C C . TRP A 1 219 ? 2.031 -6.501 -14.029 1.00 88.75 219 TRP A C 1
ATOM 1676 O O . TRP A 1 219 ? 2.258 -6.743 -15.216 1.00 88.75 219 TRP A O 1
ATOM 1686 N N . LEU A 1 220 ? 1.260 -5.492 -13.617 1.00 89.12 220 LEU A N 1
ATOM 1687 C CA . LEU A 1 220 ? 0.522 -4.599 -14.510 1.00 89.12 220 LEU A CA 1
ATOM 1688 C C . LEU A 1 220 ? 0.979 -3.142 -14.328 1.00 89.12 220 LEU A C 1
ATOM 1690 O O . LEU A 1 220 ? 0.610 -2.506 -13.341 1.00 89.12 220 LEU A O 1
ATOM 1694 N N . PRO A 1 221 ? 1.759 -2.588 -15.269 1.00 88.31 221 PRO A N 1
ATOM 1695 C CA . PRO A 1 221 ? 2.039 -1.157 -15.319 1.00 88.31 221 PRO A CA 1
ATOM 1696 C C . PRO A 1 221 ? 0.775 -0.371 -15.634 1.00 88.31 221 PRO A C 1
ATOM 1698 O O . PRO A 1 221 ? 0.077 -0.685 -16.597 1.00 88.31 221 PRO A O 1
ATOM 1701 N N . ILE A 1 222 ? 0.528 0.693 -14.877 1.00 88.88 222 ILE A N 1
ATOM 1702 C CA . ILE A 1 222 ? -0.529 1.658 -15.176 1.00 88.88 222 ILE A CA 1
ATOM 1703 C C . ILE A 1 222 ? 0.153 2.923 -15.687 1.00 88.88 222 ILE A C 1
ATOM 1705 O O . ILE A 1 222 ? 0.672 3.722 -14.913 1.00 88.88 222 ILE A O 1
ATOM 1709 N N . PHE A 1 223 ? 0.203 3.067 -17.009 1.00 85.31 223 PHE A N 1
ATOM 1710 C CA . PHE A 1 223 ? 0.792 4.220 -17.681 1.00 85.31 223 PHE A CA 1
ATOM 1711 C C . PHE A 1 223 ? 0.016 4.487 -18.972 1.00 85.31 223 PHE A C 1
ATOM 1713 O O . PHE A 1 223 ? -0.101 3.604 -19.824 1.00 85.31 223 PHE A O 1
ATOM 1720 N N . VAL A 1 224 ? -0.559 5.684 -19.100 1.00 76.25 224 VAL A N 1
ATOM 1721 C CA . VAL A 1 224 ? -1.334 6.053 -20.291 1.00 76.25 224 VAL A CA 1
ATOM 1722 C C . VAL A 1 224 ? -0.365 6.275 -21.449 1.00 76.25 224 VAL A C 1
ATOM 1724 O O . VAL A 1 224 ? 0.520 7.122 -21.373 1.00 76.25 224 VAL A O 1
ATOM 1727 N N . THR A 1 225 ? -0.536 5.500 -22.516 1.00 67.25 225 THR A N 1
ATOM 1728 C CA . THR A 1 225 ? 0.244 5.587 -23.760 1.00 67.25 225 THR A CA 1
ATOM 1729 C C . THR A 1 225 ? -0.700 5.533 -24.956 1.00 67.25 225 THR A C 1
ATOM 1731 O O . THR A 1 225 ? -1.858 5.130 -24.813 1.00 67.25 225 THR A O 1
ATOM 1734 N N . GLU A 1 226 ? -0.231 5.942 -26.137 1.00 63.31 226 GLU A N 1
ATOM 1735 C CA . GLU A 1 226 ? -0.969 5.680 -27.374 1.00 63.31 226 GLU A CA 1
ATOM 1736 C C . GLU A 1 226 ? -1.145 4.166 -27.560 1.00 63.31 226 GLU A C 1
ATOM 1738 O O . GLU A 1 226 ? -0.284 3.375 -27.169 1.00 63.31 226 GLU A O 1
ATOM 1743 N N . GLN A 1 227 ? -2.277 3.732 -28.125 1.00 54.03 227 GLN A N 1
ATOM 1744 C CA . GLN A 1 227 ? -2.538 2.303 -28.295 1.00 54.03 227 GLN A CA 1
ATOM 1745 C C . GLN A 1 227 ? -1.463 1.671 -29.193 1.00 54.03 227 GLN A C 1
ATOM 1747 O O . GLN A 1 227 ? -1.478 1.839 -30.409 1.00 54.03 227 GLN A O 1
ATOM 1752 N N . GLY A 1 228 ? -0.548 0.907 -28.592 1.00 53.88 228 GLY A N 1
ATOM 1753 C CA . GLY A 1 228 ? 0.506 0.211 -29.326 1.00 53.88 228 GLY A CA 1
ATOM 1754 C C . GLY A 1 228 ? -0.057 -0.736 -30.392 1.00 53.88 228 GLY A C 1
ATOM 1755 O O . GLY A 1 228 ? -0.996 -1.501 -30.138 1.00 53.88 228 GLY A O 1
ATOM 1756 N N . ILE A 1 229 ? 0.540 -0.704 -31.585 1.00 47.75 229 ILE A N 1
ATOM 1757 C CA . ILE A 1 229 ? 0.217 -1.600 -32.701 1.00 47.75 229 ILE A CA 1
ATOM 1758 C C . ILE A 1 229 ? 0.777 -3.002 -32.394 1.00 47.75 229 ILE A C 1
ATOM 1760 O O . ILE A 1 229 ? 1.927 -3.169 -32.000 1.00 47.75 229 ILE A O 1
ATOM 1764 N N . GLY A 1 230 ? -0.040 -4.045 -32.560 1.00 53.56 230 GLY A N 1
ATOM 1765 C CA . GLY A 1 230 ? 0.398 -5.448 -32.510 1.00 53.56 230 GLY A CA 1
ATOM 1766 C C . GLY A 1 230 ? 0.382 -6.131 -31.136 1.00 53.56 230 GLY A C 1
ATOM 1767 O O . GLY A 1 230 ? 0.062 -7.310 -31.089 1.00 53.56 230 GLY A O 1
ATOM 1768 N N . ARG A 1 231 ? 0.649 -5.444 -30.016 1.00 55.66 231 ARG A N 1
ATOM 1769 C CA . ARG A 1 231 ? 0.425 -5.962 -28.635 1.00 55.66 231 ARG A CA 1
ATOM 1770 C C . ARG A 1 231 ? 0.961 -7.385 -28.347 1.00 55.66 231 ARG A C 1
ATOM 1772 O O . ARG A 1 231 ? 0.346 -8.149 -27.608 1.00 55.66 231 ARG A O 1
ATOM 1779 N N . GLY A 1 232 ? 2.096 -7.760 -28.938 1.00 54.28 232 GLY A N 1
ATOM 1780 C CA . GLY A 1 232 ? 2.703 -9.090 -28.801 1.00 54.28 232 GLY A CA 1
ATOM 1781 C C . GLY A 1 232 ? 2.197 -10.150 -29.790 1.00 54.28 232 GLY A C 1
ATOM 1782 O O . GLY A 1 232 ? 2.726 -11.262 -29.801 1.00 54.28 232 GLY A O 1
ATOM 1783 N N . ALA A 1 233 ? 1.226 -9.832 -30.651 1.00 46.19 233 ALA A N 1
ATOM 1784 C CA . ALA A 1 233 ? 0.808 -10.694 -31.749 1.00 46.19 233 ALA A CA 1
ATOM 1785 C C . ALA A 1 233 ? 1.860 -10.664 -32.868 1.00 46.19 233 ALA A C 1
ATOM 1787 O O . ALA A 1 233 ? 1.980 -9.708 -33.638 1.00 46.19 233 ALA A O 1
ATOM 1788 N N . GLN A 1 234 ? 2.637 -11.739 -32.967 1.00 37.25 234 GLN A N 1
ATOM 1789 C CA . GLN A 1 234 ? 3.547 -11.961 -34.086 1.00 37.25 234 GLN A CA 1
ATOM 1790 C C . GLN A 1 234 ? 2.744 -12.396 -35.326 1.00 37.25 234 GLN A C 1
ATOM 1792 O O . GLN A 1 234 ? 1.837 -13.217 -35.185 1.00 37.25 234 GLN A O 1
ATOM 1797 N N . PRO A 1 235 ? 3.037 -11.877 -36.537 1.00 47.75 235 PRO A N 1
ATOM 1798 C CA . PRO A 1 235 ? 4.192 -11.051 -36.917 1.00 47.75 235 PRO A CA 1
ATOM 1799 C C . PRO A 1 235 ? 3.951 -9.527 -36.872 1.00 47.75 235 PRO A C 1
ATOM 1801 O O . PRO A 1 235 ? 4.815 -8.762 -37.291 1.00 47.75 235 PRO A O 1
ATOM 1804 N N . ILE A 1 236 ? 2.797 -9.061 -36.388 1.00 55.81 236 ILE A N 1
ATOM 1805 C CA . ILE A 1 236 ? 2.423 -7.635 -36.412 1.00 55.81 236 ILE A CA 1
ATOM 1806 C C . ILE A 1 236 ? 3.340 -6.809 -35.497 1.00 55.81 236 ILE A C 1
ATOM 1808 O O . ILE A 1 236 ? 3.766 -5.726 -35.885 1.00 55.81 236 ILE A O 1
ATOM 1812 N N . THR A 1 237 ? 3.715 -7.340 -34.328 1.00 54.12 237 THR A N 1
ATOM 1813 C CA . THR A 1 237 ? 4.708 -6.702 -33.443 1.00 54.12 237 THR A CA 1
ATOM 1814 C C . THR A 1 237 ? 6.088 -6.594 -34.099 1.00 54.12 237 THR A C 1
ATOM 1816 O O . THR A 1 237 ? 6.700 -5.539 -34.020 1.00 54.12 237 THR A O 1
ATOM 1819 N N . LEU A 1 238 ? 6.545 -7.620 -34.831 1.00 52.28 238 LEU A N 1
ATOM 1820 C CA . LEU A 1 238 ? 7.815 -7.550 -35.569 1.00 52.28 238 LEU A CA 1
ATOM 1821 C C . LEU A 1 238 ? 7.781 -6.498 -36.687 1.00 52.28 238 LEU A C 1
ATOM 1823 O O . LEU A 1 238 ? 8.765 -5.806 -36.912 1.00 52.28 238 LEU A O 1
ATOM 1827 N N . GLY A 1 239 ? 6.655 -6.391 -37.400 1.00 52.25 239 GLY A N 1
ATOM 1828 C CA . GLY A 1 239 ? 6.477 -5.398 -38.459 1.00 52.25 239 GLY A CA 1
ATOM 1829 C C . GLY A 1 239 ? 6.481 -3.962 -37.931 1.00 52.25 239 GLY A C 1
ATOM 1830 O O . GLY A 1 239 ? 7.099 -3.101 -38.546 1.00 52.25 239 GLY A O 1
ATOM 1831 N N . ALA A 1 240 ? 5.854 -3.721 -36.776 1.00 52.19 240 ALA A N 1
ATOM 1832 C CA . ALA A 1 240 ? 5.845 -2.413 -36.123 1.00 52.19 240 ALA A CA 1
ATOM 1833 C C . ALA A 1 240 ? 7.229 -1.993 -35.586 1.00 52.19 240 ALA A C 1
ATOM 1835 O O . ALA A 1 240 ? 7.531 -0.804 -35.585 1.00 52.19 240 ALA A O 1
ATOM 1836 N N . ASP A 1 241 ? 8.077 -2.949 -35.188 1.00 50.22 241 ASP A N 1
ATOM 1837 C CA . ASP A 1 241 ? 9.450 -2.685 -34.726 1.00 50.22 241 ASP A CA 1
ATOM 1838 C C . ASP A 1 241 ? 10.446 -2.398 -35.878 1.00 50.22 241 ASP A C 1
ATOM 1840 O O . ASP A 1 241 ? 11.532 -1.868 -35.636 1.00 50.22 241 ASP A O 1
ATOM 1844 N N . LEU A 1 242 ? 10.120 -2.779 -37.124 1.00 44.09 242 LEU A N 1
ATOM 1845 C CA . LEU A 1 242 ? 11.043 -2.768 -38.278 1.00 44.09 242 LEU A CA 1
ATOM 1846 C C . LEU A 1 242 ? 10.831 -1.632 -39.286 1.00 44.09 242 LEU A C 1
ATOM 1848 O O . LEU A 1 242 ? 11.705 -1.401 -40.124 1.00 44.09 242 LEU A O 1
ATOM 1852 N N . THR A 1 243 ? 9.698 -0.942 -39.242 1.00 40.72 243 THR A N 1
ATOM 1853 C CA . THR A 1 243 ? 9.476 0.298 -40.004 1.00 40.72 243 THR A CA 1
ATOM 1854 C C . THR A 1 243 ? 9.600 1.461 -39.082 1.00 40.72 243 THR A C 1
ATOM 1856 O O . THR A 1 243 ? 10.140 2.508 -39.498 1.00 40.72 243 THR A O 1
#

Foldseek 3Di:
DVVVVVVVVVVVVVVVVVVVVVVVVVVVVVVVVVVQPDDQKDFEAEDCVQPDWDWAFAPQKIWTWHPPQLIKIWIDGNVCNVDTPFIADRGMDQKKFFQKDWDWDDDPQDIDIDIDTDFIQRYKYWYDKDQPDDDDPDDHGQKIKTKIWTWGDDPDDDDTPTWIKIWMWGNPDNPDIDIDIDIRDPNTDDMGGDTDDDQPDFDACLDDDDPDGTCVPHDDDNDDTDPDFCPVPPPRVVVSVPD

pLDDT: mean 85.45, std 15.36, range [37.25, 98.44]

Sequence (243 aa):
MHILKTLGKLLVGVIAALVLAVSALAVARWGLDLYARRQVSGTLTFEPAALPATDYQVGPFIVTWDDGDGGWLRIVHSDAPGKVLWATLPGRSFIAAARGVETVTESRGHFTVKDSLREVLAHQTIDSITFPFGETGAGPSDSLVIRGRLQAGPGGADRPPNTAYTLTFTAVDENQLAFELEIHNDAVNRTFLTYASDPDERFFGFGEQFTHLDMKGRWLPIFVTEQGIGRGAQPITLGADLT

Secondary structure (DSSP, 8-state):
-HHHHHHHHHHHHHHHHHHHHHHHHHHHHHHHHHHHTPPP--BEEE-TTTS--EEEEETTEEEEEE-GGG-EEEEEETTEEEEEEEEPPTTB-SEEEEEEEEEEEEETTEEEEEEEEEEEE-EEEEEEEE-SSS-TTSS-BSEEEEEEEEE--TTS-SS---EEEEEEEEE-SSS-EEEEEEES-TT--EEEE-----TT-----SS--SS-S--TT-----------SSTT-TTHHHHHHH-

Radius of gyration: 25.13 Å; chains: 1; bounding box: 64×46×75 Å